Protein AF-A0A1G0YIN0-F1 (afdb_monomer_lite)

Foldseek 3Di:
DDDPDDDDDDPPDDDFDDPDPPDDDDPCPALDDDPLLPAFFKKKKKFFDDPDPCRVVLVVLLVVAPDWDWDADPNTIIIMGMHTLVCVLSCLVNLVSCVPDDGMWMDTNNHTDDSCQQCVCSVLSVVLVVDPHSQCSQQCVVVVWGDLLSGCQLVQTQDLQGPQQLQFAAPTPFKTFHPLVVVSVSSCVRCSSVSSPPRRDVLLNSLLSVLQDRMDGDPVQFKHFRFDADDDPRWDWDWDQDPVGIDITIGSGMHTPDPVNSVVSSVRSCVVSPDPVCVVVQQDPPRDRDDD

Structure (mmCIF, N/CA/C/O backbone):
data_AF-A0A1G0YIN0-F1
#
_entry.id   AF-A0A1G0YIN0-F1
#
loop_
_atom_site.group_PDB
_atom_site.id
_atom_site.type_symbol
_atom_site.label_atom_id
_atom_site.label_alt_id
_atom_site.label_comp_id
_atom_site.label_asym_id
_atom_site.label_entity_id
_atom_site.label_seq_id
_atom_site.pdbx_PDB_ins_code
_atom_site.Cartn_x
_atom_site.Cartn_y
_atom_site.Cartn_z
_atom_site.occupancy
_atom_site.B_iso_or_equiv
_atom_site.auth_seq_id
_atom_site.auth_comp_id
_atom_site.auth_asym_id
_atom_site.auth_atom_id
_atom_site.pdbx_PDB_model_num
ATOM 1 N N . MET A 1 1 ? 43.082 8.638 -9.331 1.00 35.38 1 MET A N 1
ATOM 2 C CA . MET A 1 1 ? 41.861 9.328 -9.798 1.00 35.38 1 MET A CA 1
ATOM 3 C C . MET A 1 1 ? 41.777 9.042 -11.278 1.00 35.38 1 MET A C 1
ATOM 5 O O . MET A 1 1 ? 42.484 9.684 -12.042 1.00 35.38 1 MET A O 1
ATOM 9 N N . ASP A 1 2 ? 41.030 8.010 -11.653 1.00 29.61 2 ASP A N 1
ATOM 10 C CA . ASP A 1 2 ? 40.922 7.611 -13.054 1.00 29.61 2 ASP A CA 1
ATOM 11 C C . ASP A 1 2 ? 40.044 8.609 -13.809 1.00 29.61 2 ASP A C 1
ATOM 13 O O . ASP A 1 2 ? 38.995 9.035 -13.319 1.00 29.61 2 ASP A O 1
ATOM 17 N N . ALA A 1 3 ? 40.524 9.041 -14.974 1.00 28.42 3 ALA A N 1
ATOM 18 C CA . ALA A 1 3 ? 39.838 10.008 -15.815 1.00 28.42 3 ALA A CA 1
ATOM 19 C C . ALA A 1 3 ? 38.485 9.444 -16.296 1.00 28.42 3 ALA A C 1
ATOM 21 O O . ALA A 1 3 ? 38.411 8.265 -16.650 1.00 28.42 3 ALA A O 1
ATOM 22 N N . PRO A 1 4 ? 37.415 10.259 -16.363 1.00 30.97 4 PRO A N 1
ATOM 23 C CA . PRO A 1 4 ? 36.156 9.822 -16.949 1.00 30.97 4 PRO A CA 1
ATOM 24 C C . PRO A 1 4 ? 36.368 9.517 -18.437 1.00 30.97 4 PRO A C 1
ATOM 26 O O . PRO A 1 4 ? 36.738 10.392 -19.225 1.00 30.97 4 PRO A O 1
ATOM 29 N N . VAL A 1 5 ? 36.157 8.254 -18.806 1.00 33.16 5 VAL A N 1
ATOM 30 C CA . VAL A 1 5 ? 36.253 7.756 -20.181 1.00 33.16 5 VAL A CA 1
ATOM 31 C C . VAL A 1 5 ? 35.241 8.504 -21.055 1.00 33.16 5 VAL A C 1
ATOM 33 O O . VAL A 1 5 ? 34.044 8.523 -20.771 1.00 33.16 5 VAL A O 1
ATOM 36 N N . ARG A 1 6 ? 35.732 9.149 -22.118 1.00 30.92 6 ARG A N 1
ATOM 37 C CA . ARG A 1 6 ? 34.920 9.847 -23.124 1.00 30.92 6 ARG A CA 1
ATOM 38 C C . ARG A 1 6 ? 34.465 8.854 -24.189 1.00 30.92 6 ARG A C 1
ATOM 40 O O . ARG A 1 6 ? 35.305 8.217 -24.814 1.00 30.92 6 ARG A O 1
ATOM 47 N N . ILE A 1 7 ? 33.160 8.783 -24.439 1.00 39.72 7 ILE A N 1
ATOM 48 C CA . ILE A 1 7 ? 32.586 8.018 -25.553 1.00 39.72 7 ILE A CA 1
ATOM 49 C C . ILE A 1 7 ? 31.906 9.009 -26.504 1.00 39.72 7 ILE A C 1
ATOM 51 O O . ILE A 1 7 ? 31.048 9.793 -26.096 1.00 39.72 7 ILE A O 1
ATOM 55 N N . LEU A 1 8 ? 32.345 9.011 -27.763 1.00 32.12 8 LEU A N 1
ATOM 56 C CA . LEU A 1 8 ? 31.833 9.850 -28.847 1.00 32.12 8 LEU A CA 1
ATOM 57 C C . LEU A 1 8 ? 30.803 9.056 -29.655 1.00 32.12 8 LEU A C 1
ATOM 59 O O . LEU A 1 8 ? 31.087 7.937 -30.066 1.00 32.12 8 LEU A O 1
ATOM 63 N N . LEU A 1 9 ? 29.634 9.646 -29.915 1.00 44.56 9 LEU A N 1
ATOM 64 C CA . LEU A 1 9 ? 28.594 9.053 -30.761 1.00 44.56 9 LEU A CA 1
ATOM 65 C C . LEU A 1 9 ? 28.449 9.869 -32.059 1.00 44.56 9 LEU A C 1
ATOM 67 O O . LEU A 1 9 ? 28.257 11.093 -32.024 1.00 44.56 9 LEU A O 1
ATOM 71 N N . HIS A 1 10 ? 28.582 9.202 -33.209 1.00 32.06 10 HIS A N 1
ATOM 72 C CA . HIS A 1 10 ? 28.316 9.743 -34.548 1.00 32.06 10 HIS A CA 1
ATOM 73 C C . HIS A 1 10 ? 26.969 9.196 -35.062 1.00 32.06 10 HIS A C 1
ATOM 75 O O . HIS A 1 10 ? 26.632 8.066 -34.720 1.00 32.06 10 HIS A O 1
ATOM 81 N N . PRO A 1 11 ? 26.175 9.949 -35.850 1.00 36.91 11 PRO A N 1
ATOM 82 C CA . PRO A 1 11 ? 24.796 9.563 -36.171 1.00 36.91 11 PRO A CA 1
ATOM 83 C C . PRO A 1 11 ? 24.650 8.499 -37.272 1.00 36.91 11 PRO A C 1
ATOM 85 O O . PRO A 1 11 ? 23.525 8.240 -37.682 1.00 36.91 11 PRO A O 1
ATOM 88 N N . SER A 1 12 ? 25.741 7.928 -37.790 1.00 40.38 12 SER A N 1
ATOM 89 C CA . SER A 1 12 ? 25.703 7.120 -39.019 1.00 40.38 12 SER A CA 1
ATOM 90 C C . SER A 1 12 ? 26.286 5.716 -38.920 1.00 40.38 12 SER A C 1
ATOM 92 O O . SER A 1 12 ? 26.041 4.941 -39.832 1.00 40.38 12 SER A O 1
ATOM 94 N N . ASP A 1 13 ? 26.994 5.359 -37.846 1.00 34.00 13 ASP A N 1
ATOM 95 C CA . ASP A 1 13 ? 27.621 4.041 -37.733 1.00 34.00 13 ASP A CA 1
ATOM 96 C C . ASP A 1 13 ? 27.360 3.440 -36.351 1.00 34.00 13 ASP A C 1
ATOM 98 O O . ASP A 1 13 ? 27.752 3.982 -35.314 1.00 34.00 13 ASP A O 1
ATOM 102 N N . GLU A 1 14 ? 26.650 2.314 -36.349 1.00 43.66 14 GLU A N 1
ATOM 103 C CA . GLU A 1 14 ? 26.415 1.473 -35.183 1.00 43.66 14 GLU A CA 1
ATOM 104 C C . GLU A 1 14 ? 27.749 0.919 -34.669 1.00 43.66 14 GLU A C 1
ATOM 106 O O . GLU A 1 14 ? 28.276 -0.067 -35.173 1.00 43.66 14 GLU A O 1
ATOM 111 N N . THR A 1 15 ? 28.319 1.535 -33.638 1.00 31.06 15 THR A N 1
ATOM 112 C CA . THR A 1 15 ? 29.286 0.858 -32.763 1.00 31.06 15 THR A CA 1
ATOM 113 C C . THR A 1 15 ? 29.186 1.421 -31.349 1.00 31.06 15 THR A C 1
ATOM 115 O O . THR A 1 15 ? 29.502 2.580 -31.085 1.00 31.06 15 THR A O 1
ATOM 118 N N . TYR A 1 16 ? 28.711 0.584 -30.423 1.00 40.56 16 TYR A N 1
ATOM 119 C CA . TYR A 1 16 ? 28.508 0.920 -29.014 1.00 40.56 16 TYR A CA 1
ATOM 120 C C . TYR A 1 16 ? 29.550 0.194 -28.162 1.00 40.56 16 TYR A C 1
ATOM 122 O O . TYR A 1 16 ? 29.615 -1.032 -28.187 1.00 40.56 16 TYR A O 1
ATOM 130 N N . PHE A 1 17 ? 30.322 0.929 -27.359 1.00 33.91 17 PHE A N 1
ATOM 131 C CA . PHE A 1 17 ? 31.174 0.343 -26.323 1.00 33.91 17 PHE A CA 1
ATOM 132 C C . PHE A 1 17 ? 30.697 0.810 -24.950 1.00 33.91 17 PHE A C 1
ATOM 134 O O . PHE A 1 17 ? 30.852 1.974 -24.592 1.00 33.91 17 PHE A O 1
ATOM 141 N N . ALA A 1 18 ? 30.113 -0.110 -24.185 1.00 37.94 18 ALA A N 1
ATOM 142 C CA . ALA A 1 18 ? 29.851 0.052 -22.763 1.00 37.94 18 ALA A CA 1
ATOM 143 C C . ALA A 1 18 ? 30.829 -0.841 -21.992 1.00 37.94 18 ALA A C 1
ATOM 145 O O . ALA A 1 18 ? 30.801 -2.059 -22.139 1.00 37.94 18 ALA A O 1
ATOM 146 N N . MET A 1 19 ? 31.690 -0.249 -21.162 1.00 34.12 19 MET A N 1
ATOM 147 C CA . MET A 1 19 ? 32.379 -0.995 -20.106 1.00 34.12 19 MET A CA 1
ATOM 148 C C . MET A 1 19 ? 31.536 -0.916 -18.834 1.00 34.12 19 MET A C 1
ATOM 150 O O . MET A 1 19 ? 31.811 -0.132 -17.931 1.00 34.12 19 MET A O 1
ATOM 154 N N . GLY A 1 20 ? 30.474 -1.717 -18.796 1.00 35.84 20 GLY A N 1
ATOM 155 C CA . GLY A 1 20 ? 29.794 -2.098 -17.563 1.00 35.84 20 GLY A CA 1
ATOM 156 C C . GLY A 1 20 ? 30.176 -3.537 -17.243 1.00 35.84 20 GLY A C 1
ATOM 157 O O . GLY A 1 20 ? 30.207 -4.376 -18.140 1.00 35.84 20 GLY A O 1
ATOM 158 N N . LYS A 1 21 ? 30.503 -3.842 -15.984 1.00 35.28 21 LYS A N 1
ATOM 159 C CA . LYS A 1 21 ? 30.642 -5.238 -15.555 1.00 35.28 21 LYS A CA 1
ATOM 160 C C . LYS A 1 21 ? 29.308 -5.943 -15.814 1.00 35.28 21 LYS A C 1
ATOM 162 O O . LYS A 1 21 ? 28.306 -5.560 -15.218 1.00 35.28 21 LYS A O 1
ATOM 167 N N . THR A 1 22 ? 29.298 -6.968 -16.662 1.00 35.12 22 THR A N 1
ATOM 168 C CA . THR A 1 22 ? 28.234 -7.978 -16.677 1.00 35.12 22 THR A CA 1
ATOM 169 C C . THR A 1 22 ? 28.176 -8.594 -15.285 1.00 35.12 22 THR A C 1
ATOM 171 O O . THR A 1 22 ? 29.087 -9.322 -14.894 1.00 35.12 22 THR A O 1
ATOM 174 N N . LEU A 1 23 ? 27.157 -8.231 -14.508 1.00 40.28 23 LEU A N 1
ATOM 175 C CA . LEU A 1 23 ? 26.884 -8.857 -13.222 1.00 40.28 23 LEU A CA 1
ATOM 176 C C . LEU A 1 23 ? 26.034 -10.106 -13.449 1.00 40.28 23 LEU A C 1
ATOM 178 O O . LEU A 1 23 ? 25.096 -10.113 -14.245 1.00 40.28 23 LEU A O 1
ATOM 182 N N . GLU A 1 24 ? 26.441 -11.168 -12.765 1.00 38.06 24 GLU A N 1
ATOM 183 C CA . GLU A 1 24 ? 25.843 -12.494 -12.787 1.00 38.06 24 GLU A CA 1
ATOM 184 C C . GLU A 1 24 ? 24.357 -12.462 -12.403 1.00 38.06 24 GLU A C 1
ATOM 186 O O . GLU A 1 24 ? 23.911 -11.614 -11.631 1.00 38.06 24 GLU A O 1
ATOM 191 N N . ASN A 1 25 ? 23.614 -13.418 -12.968 1.00 41.78 25 ASN A N 1
ATOM 192 C CA . ASN A 1 25 ? 22.184 -13.669 -12.796 1.00 41.78 25 ASN A CA 1
ATOM 193 C C . ASN A 1 25 ? 21.616 -13.197 -11.446 1.00 41.78 25 ASN A C 1
ATOM 195 O O . ASN A 1 25 ? 21.888 -13.789 -10.399 1.00 41.78 25 ASN A O 1
ATOM 199 N N . PHE A 1 26 ? 20.750 -12.181 -11.483 1.00 41.53 26 PHE A N 1
ATOM 200 C CA . PHE A 1 26 ? 19.939 -11.820 -10.325 1.00 41.53 26 PHE A CA 1
ATOM 201 C C . PHE A 1 26 ? 19.061 -13.018 -9.935 1.00 41.53 26 PHE A C 1
ATOM 203 O O . PHE A 1 26 ? 18.383 -13.584 -10.797 1.00 41.53 26 PHE A O 1
ATOM 210 N N . PRO A 1 27 ? 19.038 -13.428 -8.655 1.00 42.69 27 PRO A N 1
ATOM 211 C CA . PRO A 1 27 ? 18.170 -14.507 -8.224 1.00 42.69 27 PRO A CA 1
ATOM 212 C C . PRO A 1 27 ? 16.711 -14.082 -8.407 1.00 42.69 27 PRO A C 1
ATOM 214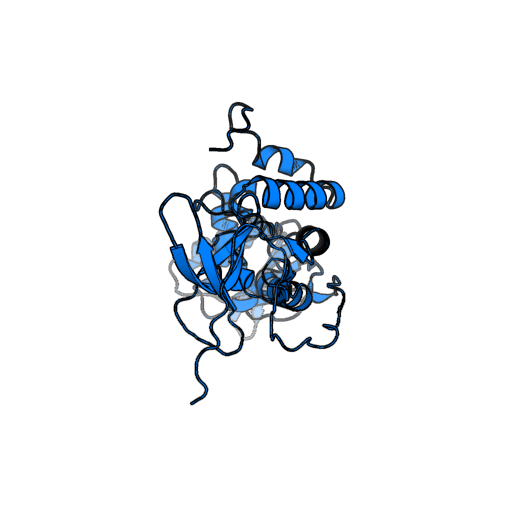 O O . PRO A 1 27 ? 16.198 -13.220 -7.691 1.00 42.69 27 PRO A O 1
ATOM 217 N N . THR A 1 28 ? 16.018 -14.731 -9.339 1.00 43.78 28 THR A N 1
ATOM 218 C CA . THR A 1 28 ? 14.566 -14.648 -9.502 1.00 43.78 28 THR A CA 1
ATOM 219 C C . THR A 1 28 ? 13.896 -15.406 -8.360 1.00 43.78 28 THR A C 1
ATOM 221 O O . THR A 1 28 ? 13.367 -16.501 -8.542 1.00 43.78 28 THR A O 1
ATOM 224 N N . LYS A 1 29 ? 13.941 -14.864 -7.137 1.00 51.84 29 LYS A N 1
ATOM 225 C CA . LYS A 1 29 ? 13.015 -15.326 -6.101 1.00 51.84 29 LYS A CA 1
ATOM 226 C C . LYS A 1 29 ? 11.625 -14.859 -6.499 1.00 51.84 29 LYS A C 1
ATOM 228 O O . LYS A 1 29 ? 11.345 -13.663 -6.538 1.00 51.84 29 LYS A O 1
ATOM 233 N N . GLU A 1 30 ? 10.793 -15.831 -6.835 1.00 56.44 30 GLU A N 1
ATOM 234 C CA . GLU A 1 30 ? 9.412 -15.632 -7.233 1.00 56.44 30 GLU A CA 1
ATOM 235 C C . GLU A 1 30 ? 8.666 -14.839 -6.148 1.00 56.44 30 GLU A C 1
ATOM 237 O O . GLU A 1 30 ? 8.752 -15.130 -4.951 1.00 56.44 30 GLU A O 1
ATOM 242 N N . PHE A 1 31 ? 7.972 -13.781 -6.561 1.00 60.59 31 PHE A N 1
ATOM 243 C CA . PHE A 1 31 ? 7.170 -12.938 -5.680 1.00 60.59 31 PHE A CA 1
ATOM 244 C C . PHE A 1 31 ? 5.885 -13.694 -5.319 1.00 60.59 31 PHE A C 1
ATOM 246 O O . PHE A 1 31 ? 4.837 -13.469 -5.916 1.00 60.59 31 PHE A O 1
ATOM 253 N N . ALA A 1 32 ? 5.978 -14.641 -4.385 1.00 61.16 32 ALA A N 1
ATOM 254 C CA . ALA A 1 32 ? 4.861 -15.483 -3.964 1.00 61.16 32 ALA A CA 1
ATOM 255 C C . ALA A 1 32 ? 4.000 -14.815 -2.875 1.00 61.16 32 ALA A C 1
ATOM 257 O O . ALA A 1 32 ? 4.516 -14.113 -1.996 1.00 61.16 32 ALA A O 1
ATOM 258 N N . ILE A 1 33 ? 2.686 -15.079 -2.912 1.00 60.31 33 ILE A N 1
ATOM 259 C CA . ILE A 1 33 ? 1.806 -14.830 -1.764 1.00 60.31 33 ILE A CA 1
ATOM 260 C C . ILE A 1 33 ? 2.189 -15.860 -0.717 1.00 60.31 33 ILE A C 1
ATOM 262 O O . ILE A 1 33 ? 2.046 -17.058 -0.942 1.00 60.31 33 ILE A O 1
ATOM 266 N N . ASP A 1 34 ? 2.674 -15.405 0.422 1.00 68.38 34 ASP A N 1
ATOM 267 C CA . ASP A 1 34 ? 2.804 -16.255 1.592 1.00 68.38 34 ASP A CA 1
ATOM 268 C C . ASP A 1 34 ? 1.698 -15.919 2.597 1.00 68.38 34 ASP A C 1
ATOM 270 O O . ASP A 1 34 ? 0.891 -14.999 2.423 1.00 68.38 34 ASP A O 1
ATOM 274 N N . ASN A 1 35 ? 1.670 -16.677 3.688 1.00 62.50 35 ASN A N 1
ATOM 275 C CA . ASN A 1 35 ? 0.642 -16.549 4.715 1.00 62.50 35 ASN A CA 1
ATOM 276 C C . ASN A 1 35 ? 0.594 -15.157 5.372 1.00 62.50 35 ASN A C 1
ATOM 278 O O . ASN A 1 35 ? -0.403 -14.842 6.016 1.00 62.50 35 ASN A O 1
ATOM 282 N N . SER A 1 36 ? 1.609 -14.301 5.193 1.00 67.25 36 SER A N 1
ATOM 283 C CA . SER A 1 36 ? 1.634 -12.955 5.776 1.00 67.25 36 SER A CA 1
ATOM 284 C C . SER A 1 36 ? 0.622 -11.991 5.144 1.00 67.25 36 SER A C 1
ATOM 286 O O . SER A 1 36 ? 0.337 -10.944 5.724 1.00 67.25 36 SER A O 1
ATOM 288 N N . PHE A 1 37 ? 0.078 -12.330 3.971 1.00 76.75 37 PHE A N 1
ATOM 289 C CA . PHE A 1 37 ? -0.988 -11.577 3.297 1.00 76.75 37 PHE A CA 1
ATOM 290 C C . PHE A 1 37 ? -2.371 -12.218 3.443 1.00 76.75 37 PHE A C 1
ATOM 292 O O . PHE A 1 37 ? -3.342 -11.729 2.858 1.00 76.75 37 PHE A O 1
ATOM 299 N N . LYS A 1 38 ? -2.488 -13.296 4.229 1.00 85.25 38 LYS A N 1
ATOM 300 C CA . LYS A 1 38 ? -3.787 -13.885 4.542 1.00 85.25 38 LYS A CA 1
ATOM 301 C C . LYS A 1 38 ? -4.626 -12.859 5.305 1.00 85.25 38 LYS A C 1
ATOM 303 O O . LYS A 1 38 ? -4.160 -12.269 6.279 1.00 85.25 38 LYS A O 1
ATOM 308 N N . ARG A 1 39 ? -5.861 -12.641 4.849 1.00 89.81 39 ARG A N 1
ATOM 309 C CA . ARG A 1 39 ? -6.818 -11.804 5.577 1.00 89.81 39 ARG A CA 1
ATOM 310 C C . ARG A 1 39 ? -7.103 -12.449 6.938 1.00 89.81 39 ARG A C 1
ATOM 312 O O . ARG A 1 39 ? -7.329 -13.664 6.962 1.00 89.81 39 ARG A O 1
ATOM 319 N N . PRO A 1 40 ? -7.067 -11.686 8.042 1.00 93.62 40 PRO A N 1
ATOM 320 C CA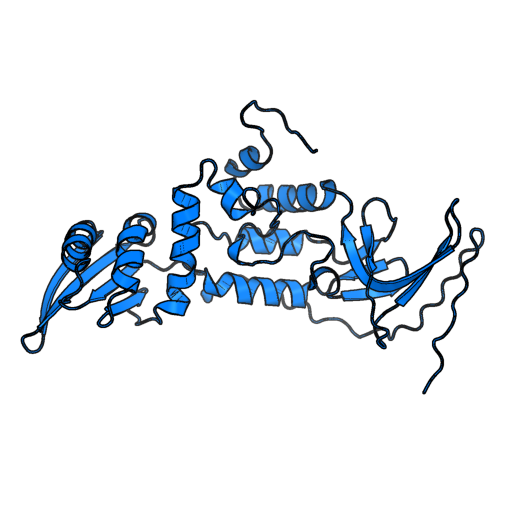 . PRO A 1 40 ? -7.502 -12.219 9.322 1.00 93.62 40 PRO A CA 1
ATOM 321 C C . PRO A 1 40 ? -9.007 -12.477 9.285 1.00 93.62 40 PRO A C 1
ATOM 323 O O . PRO A 1 40 ? -9.704 -11.996 8.391 1.00 93.62 40 PRO A O 1
ATOM 326 N N . LYS A 1 41 ? -9.506 -13.228 10.259 1.00 96.25 41 LYS A N 1
ATOM 327 C CA . LYS A 1 41 ? -10.944 -13.442 10.441 1.00 96.25 41 LYS A CA 1
ATOM 328 C C . LYS A 1 41 ? -11.559 -12.317 11.258 1.00 96.25 41 LYS A C 1
ATOM 330 O O . LYS A 1 41 ? -12.640 -11.840 10.933 1.00 96.25 41 LYS A O 1
ATOM 335 N N . GLU A 1 42 ? -10.868 -11.881 12.307 1.00 96.81 42 GLU A N 1
ATOM 336 C CA . GLU A 1 42 ? -11.399 -10.897 13.246 1.00 96.81 42 GLU A CA 1
ATOM 337 C C . GLU A 1 42 ? -10.327 -9.975 13.832 1.00 96.81 42 GLU A C 1
ATOM 339 O O . GLU A 1 42 ? -9.151 -10.322 13.982 1.00 96.81 42 GLU A O 1
ATOM 344 N N . LEU A 1 43 ? -10.770 -8.773 14.196 1.00 98.12 43 LEU A N 1
ATOM 345 C CA . LEU A 1 43 ? -10.019 -7.790 14.961 1.00 98.12 43 LEU A CA 1
ATOM 346 C C . LEU A 1 43 ? -10.757 -7.542 16.275 1.00 98.12 43 LEU A C 1
ATOM 348 O O . LEU A 1 43 ? -11.913 -7.124 16.270 1.00 98.12 43 LEU A O 1
ATOM 352 N N . THR A 1 44 ? -10.077 -7.742 17.401 1.00 98.44 44 THR A N 1
ATOM 353 C CA . THR A 1 44 ? -10.613 -7.435 18.733 1.00 98.44 44 THR A CA 1
ATOM 354 C C . THR A 1 44 ? -9.841 -6.282 19.359 1.00 98.44 44 THR A C 1
ATOM 356 O O . THR A 1 44 ? -8.621 -6.322 19.506 1.00 98.44 44 THR A O 1
ATOM 359 N N . PHE A 1 45 ? -10.563 -5.256 19.786 1.00 98.31 45 PHE A N 1
ATOM 360 C CA . PHE A 1 45 ? -10.037 -4.075 20.451 1.00 98.31 45 PHE A CA 1
ATOM 361 C C . PHE A 1 45 ? -10.405 -4.134 21.927 1.00 98.31 45 PHE A C 1
ATOM 363 O O . PHE A 1 45 ? -11.583 -4.068 22.277 1.00 98.31 45 PHE A O 1
ATOM 370 N N . LYS A 1 46 ? -9.402 -4.222 22.803 1.00 98.06 46 LYS A N 1
ATOM 371 C CA . LYS A 1 46 ? -9.595 -4.098 24.250 1.00 98.06 46 LYS A CA 1
ATOM 372 C C . LYS A 1 46 ? -9.135 -2.736 24.722 1.00 98.06 46 LYS A C 1
ATOM 374 O O . LYS A 1 46 ? -8.060 -2.280 24.335 1.00 98.06 46 LYS A O 1
ATOM 379 N N . PHE A 1 47 ? -9.923 -2.084 25.562 1.00 97.56 47 PHE A N 1
ATOM 380 C CA . PHE A 1 47 ? -9.576 -0.779 26.107 1.00 97.56 47 PHE A CA 1
ATOM 381 C C . PHE A 1 47 ? -10.218 -0.551 27.472 1.00 97.56 47 PHE A C 1
ATOM 383 O O . PHE A 1 47 ? -11.163 -1.231 27.861 1.00 97.56 47 PHE A O 1
ATOM 390 N N . GLN A 1 48 ? -9.659 0.389 28.225 1.00 96.44 48 GLN A N 1
ATOM 391 C CA . GLN A 1 48 ? -10.129 0.738 29.565 1.00 96.44 48 GLN A CA 1
ATOM 392 C C . GLN A 1 48 ? -10.803 2.102 29.571 1.00 96.44 48 GLN A C 1
ATOM 394 O O . GLN A 1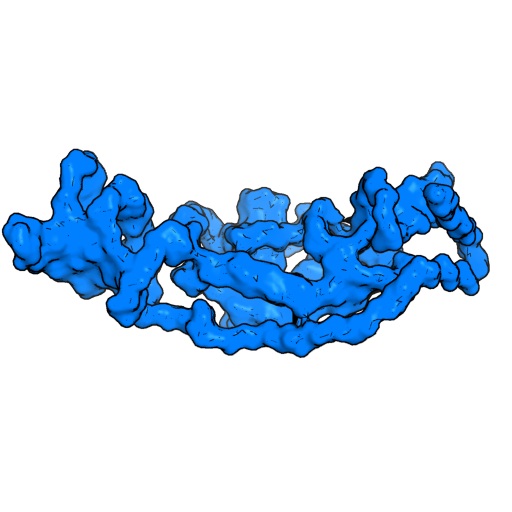 48 ? -10.616 2.912 28.656 1.00 96.44 48 GLN A O 1
ATOM 399 N N . ARG A 1 49 ? -11.533 2.373 30.655 1.00 94.31 49 ARG A N 1
ATOM 400 C CA . ARG A 1 49 ? -12.082 3.700 30.930 1.00 94.31 49 ARG A CA 1
ATOM 401 C C . ARG A 1 49 ? -11.003 4.780 30.819 1.00 94.31 49 ARG A C 1
ATOM 403 O O . ARG A 1 49 ? -9.870 4.602 31.268 1.00 94.31 49 ARG A O 1
ATOM 410 N N . SER A 1 50 ? -11.355 5.904 30.200 1.00 92.88 50 SER A N 1
ATOM 411 C CA . SER A 1 50 ? -10.450 7.029 29.959 1.00 92.88 50 SER A CA 1
ATOM 412 C C . SER A 1 50 ? -11.121 8.354 30.308 1.00 92.88 50 SER A C 1
ATOM 414 O O . SER A 1 50 ? -12.311 8.523 30.069 1.00 92.88 50 SER A O 1
ATOM 416 N N . ASN A 1 51 ? -10.334 9.316 30.796 1.00 91.69 51 ASN A N 1
ATOM 417 C CA . ASN A 1 51 ? -10.781 10.696 31.032 1.00 91.69 51 ASN A CA 1
ATOM 418 C C . ASN A 1 51 ? -10.785 11.550 29.749 1.00 91.69 51 ASN A C 1
ATOM 420 O O . ASN A 1 51 ? -11.025 12.753 29.803 1.00 91.69 51 ASN A O 1
ATOM 424 N N . SER A 1 52 ? -10.468 10.961 28.591 1.00 91.81 52 SER A N 1
ATOM 425 C CA . SER A 1 52 ? -10.550 11.656 27.307 1.00 91.81 52 SER A CA 1
ATOM 426 C C . SER A 1 52 ? -11.990 12.081 27.016 1.00 91.81 52 SER A C 1
ATOM 428 O O . SER A 1 52 ? -12.910 11.272 27.125 1.00 91.81 52 SER A O 1
ATOM 430 N N . SER A 1 53 ? -12.180 13.310 26.534 1.00 91.69 53 SER A N 1
ATOM 431 C CA . SER A 1 53 ? -13.486 13.791 26.060 1.00 91.69 53 SER A CA 1
ATOM 432 C C . SER A 1 53 ? -14.063 12.945 24.917 1.00 91.69 53 SER A C 1
ATOM 434 O O . SER A 1 53 ? -15.274 12.908 24.723 1.00 91.69 53 SER A O 1
ATOM 436 N N . ALA A 1 54 ? -13.217 12.213 24.184 1.00 93.94 54 ALA A N 1
ATOM 437 C CA . ALA A 1 54 ? -13.646 11.309 23.122 1.00 93.94 54 ALA A CA 1
ATOM 438 C C . ALA A 1 54 ? -14.214 9.973 23.639 1.00 93.94 54 ALA A C 1
ATOM 440 O O . ALA A 1 54 ? -14.799 9.231 22.851 1.00 93.94 54 ALA A O 1
ATOM 441 N N . PHE A 1 55 ? -14.054 9.642 24.927 1.00 96.06 55 PHE A N 1
ATOM 442 C CA . PHE A 1 55 ? -14.367 8.309 25.451 1.00 96.06 55 PHE A CA 1
ATOM 443 C C . PHE A 1 55 ? -15.849 7.937 25.314 1.00 96.06 55 PHE A C 1
ATOM 445 O O . PHE A 1 55 ? -16.159 6.839 24.864 1.00 96.06 55 PHE A O 1
ATOM 452 N N . ALA A 1 56 ? -16.765 8.868 25.598 1.00 96.38 56 ALA A N 1
ATOM 453 C CA . ALA A 1 56 ? -18.200 8.631 25.420 1.00 96.38 56 ALA A CA 1
ATOM 454 C C . ALA A 1 56 ? -18.549 8.284 23.961 1.00 96.38 56 ALA A C 1
ATOM 456 O O . ALA A 1 56 ? -19.282 7.335 23.698 1.00 96.38 56 ALA A O 1
ATOM 457 N N . LYS A 1 57 ? -17.953 8.998 22.995 1.00 97.50 57 LYS A N 1
ATOM 458 C CA . LYS A 1 57 ? -18.131 8.706 21.565 1.00 97.50 57 LYS A CA 1
ATOM 459 C C . LYS A 1 57 ? -17.523 7.356 21.175 1.00 97.50 57 LYS A C 1
ATOM 461 O O . LYS A 1 57 ? -18.082 6.663 20.333 1.00 97.50 57 LYS A O 1
ATOM 466 N N . ILE A 1 58 ? -16.395 6.984 21.778 1.00 97.94 58 ILE A N 1
ATOM 467 C CA . ILE A 1 58 ? -15.755 5.682 21.554 1.00 97.94 58 ILE A CA 1
ATOM 468 C C . ILE A 1 58 ? -16.666 4.547 22.018 1.00 97.94 58 ILE A C 1
ATOM 470 O O . ILE A 1 58 ? -16.800 3.586 21.273 1.00 97.94 58 ILE A O 1
ATOM 474 N N . LEU A 1 59 ? -17.334 4.668 23.171 1.00 97.69 59 LEU A N 1
ATOM 475 C CA . LEU A 1 59 ? -18.295 3.661 23.640 1.00 97.69 59 LEU A CA 1
ATOM 476 C C . LEU A 1 59 ? -19.479 3.501 22.681 1.00 97.69 59 LEU A C 1
ATOM 478 O O . LEU A 1 59 ? -19.755 2.390 22.247 1.00 97.69 59 LEU A O 1
ATOM 482 N N . VAL A 1 60 ? -20.092 4.610 22.255 1.00 98.06 60 VAL A N 1
ATOM 483 C CA . VAL A 1 60 ? -21.201 4.585 21.280 1.00 98.06 60 VAL A CA 1
ATOM 484 C C . VAL A 1 60 ? -20.797 3.911 19.965 1.00 98.06 60 VAL A C 1
ATOM 486 O O . VAL A 1 60 ? -21.611 3.262 19.316 1.00 98.06 60 VAL A O 1
ATOM 489 N N . LEU A 1 61 ? -19.548 4.085 19.525 1.00 98.19 61 LEU A N 1
ATOM 490 C CA . LEU A 1 61 ? -19.045 3.410 18.327 1.00 98.19 61 LEU A CA 1
ATOM 491 C C . LEU A 1 61 ? -18.661 1.948 18.591 1.00 98.19 61 LEU A C 1
ATOM 493 O O . LEU A 1 61 ? -18.814 1.124 17.697 1.00 98.19 61 LEU A O 1
ATOM 497 N N . ALA A 1 62 ? -18.183 1.625 19.793 1.00 97.94 62 ALA A N 1
ATOM 498 C CA . ALA A 1 62 ? -17.842 0.266 20.201 1.00 97.94 62 ALA A CA 1
ATOM 499 C C . ALA A 1 62 ? -19.075 -0.641 20.281 1.00 97.94 62 ALA A C 1
ATOM 501 O O . ALA A 1 62 ? -18.998 -1.800 19.901 1.00 97.94 62 ALA A O 1
ATOM 502 N N . GLU A 1 63 ? -20.220 -0.108 20.704 1.00 97.88 63 GLU A N 1
ATOM 503 C CA . GLU A 1 63 ? -21.501 -0.830 20.740 1.00 97.88 63 GLU A CA 1
ATOM 504 C C . GLU A 1 63 ? -22.031 -1.205 19.346 1.00 97.88 63 GLU A C 1
ATOM 506 O O . GLU A 1 63 ? -22.925 -2.036 19.231 1.00 97.88 63 GLU A O 1
ATOM 511 N N . LYS A 1 64 ? -21.468 -0.623 18.277 1.00 97.88 64 LYS A N 1
ATOM 512 C CA . LYS A 1 64 ? -21.769 -0.982 16.880 1.00 97.88 64 LYS A CA 1
ATOM 513 C C . LYS A 1 64 ? -20.873 -2.099 16.336 1.00 97.88 64 LYS A C 1
ATOM 515 O O . LYS A 1 64 ? -20.919 -2.377 15.140 1.00 97.88 64 LYS A O 1
ATOM 520 N N . ALA A 1 65 ? -19.996 -2.653 17.167 1.00 98.25 65 ALA A N 1
ATOM 521 C CA . ALA A 1 65 ? -19.159 -3.786 16.806 1.00 98.25 65 ALA A CA 1
ATOM 522 C C . ALA A 1 65 ? -20.005 -5.044 16.558 1.00 98.25 65 ALA A C 1
ATOM 524 O O . ALA A 1 65 ? -21.130 -5.138 17.046 1.00 98.25 65 ALA A O 1
ATOM 525 N N . ASP A 1 66 ? -19.448 -6.020 15.837 1.00 98.25 66 ASP A N 1
ATOM 526 C CA . ASP A 1 66 ? -20.110 -7.316 15.633 1.00 98.25 66 ASP A CA 1
ATOM 527 C C . ASP A 1 66 ? -20.317 -8.036 16.979 1.00 98.25 66 ASP A C 1
ATOM 529 O O . ASP A 1 66 ? -21.351 -8.657 17.213 1.00 98.25 66 ASP A O 1
ATOM 533 N N . GLU A 1 67 ? -19.359 -7.890 17.901 1.00 98.25 67 GLU A N 1
ATOM 534 C CA . GLU A 1 67 ? -19.519 -8.281 19.302 1.00 98.25 67 GLU A CA 1
ATOM 535 C C . GLU A 1 67 ? -18.967 -7.185 20.225 1.00 98.25 67 GLU A C 1
ATOM 537 O O . GLU A 1 67 ? -17.830 -6.728 20.064 1.00 98.25 67 GLU A O 1
ATOM 542 N N . PHE A 1 68 ? -19.738 -6.803 21.244 1.00 98.38 68 PHE A N 1
ATOM 543 C CA . PHE A 1 68 ? -19.309 -5.873 22.287 1.00 98.38 68 PHE A CA 1
ATOM 544 C C . PHE A 1 68 ? -19.549 -6.475 23.669 1.00 98.38 68 PHE A C 1
ATOM 546 O O . PHE A 1 68 ? -20.643 -6.940 23.977 1.00 98.38 68 PHE A O 1
ATOM 553 N N . ASN A 1 69 ? -18.515 -6.468 24.507 1.00 97.81 69 ASN A N 1
ATOM 554 C CA . ASN A 1 69 ? -18.557 -7.028 25.850 1.00 97.81 69 ASN A CA 1
ATOM 555 C C . ASN A 1 69 ? -17.876 -6.090 26.847 1.00 97.81 69 ASN A C 1
ATOM 557 O O . ASN A 1 69 ? -16.852 -5.468 26.545 1.00 97.81 69 ASN A O 1
ATOM 561 N N . VAL A 1 70 ? -18.405 -6.058 28.066 1.00 97.69 70 VAL A N 1
ATOM 562 C CA . VAL A 1 70 ? -17.802 -5.363 29.206 1.00 97.69 70 VAL A CA 1
ATOM 563 C C . VAL A 1 70 ? -17.497 -6.396 30.278 1.00 97.69 70 VAL A C 1
ATOM 565 O O . VAL A 1 70 ? -18.328 -7.241 30.599 1.00 97.69 70 VAL A O 1
ATOM 568 N N . SER A 1 71 ? -16.286 -6.347 30.816 1.00 96.38 71 SER A N 1
ATOM 569 C CA . SER A 1 71 ? -15.842 -7.244 31.882 1.00 96.38 71 SER A CA 1
ATOM 570 C C . SER A 1 71 ? -15.105 -6.461 32.955 1.00 96.38 71 SER A C 1
ATOM 572 O O . SER A 1 71 ? -14.540 -5.404 32.678 1.00 96.38 71 SER A O 1
ATOM 574 N N . THR A 1 72 ? -15.091 -6.986 34.176 1.00 95.56 72 THR A N 1
ATOM 575 C CA . THR A 1 72 ? -14.346 -6.392 35.287 1.00 95.56 72 THR A CA 1
ATOM 576 C C . THR A 1 72 ? -13.178 -7.302 35.625 1.00 95.56 72 THR A C 1
ATOM 578 O O . THR A 1 72 ? -13.383 -8.445 36.027 1.00 95.56 72 THR A O 1
ATOM 581 N N . ILE A 1 73 ? -11.954 -6.802 35.460 1.00 92.06 73 ILE A N 1
ATOM 582 C CA . ILE A 1 73 ? -10.714 -7.515 35.792 1.00 92.06 73 ILE A CA 1
ATOM 583 C C . ILE A 1 73 ? -9.956 -6.654 36.798 1.00 92.06 73 ILE A C 1
ATOM 585 O O . ILE A 1 73 ? -9.703 -5.480 36.532 1.00 92.06 73 ILE A O 1
ATOM 589 N N . ASP A 1 74 ? -9.647 -7.209 37.971 1.00 92.31 74 ASP A N 1
ATOM 590 C CA . ASP A 1 74 ? -8.965 -6.505 39.069 1.00 92.31 74 ASP A CA 1
ATOM 591 C C . ASP A 1 74 ? -9.633 -5.168 39.448 1.00 92.31 74 ASP A C 1
ATOM 593 O O . ASP A 1 74 ? -8.978 -4.140 39.636 1.00 92.31 74 ASP A O 1
ATOM 597 N N . GLY A 1 75 ? -10.970 -5.158 39.489 1.00 91.81 75 GLY A N 1
ATOM 598 C CA . GLY A 1 75 ? -11.767 -3.963 39.793 1.00 91.81 75 GLY A CA 1
ATOM 599 C C . GLY A 1 75 ? -11.779 -2.894 38.692 1.00 91.81 75 GLY A C 1
ATOM 600 O O . GLY A 1 75 ? -12.311 -1.808 38.912 1.00 91.81 75 GLY A O 1
ATOM 601 N N . LYS A 1 76 ? -11.212 -3.171 37.510 1.00 94.06 76 LYS A N 1
ATOM 602 C CA . LYS A 1 76 ? -11.204 -2.260 36.356 1.00 94.06 76 LYS A CA 1
ATOM 603 C C . LYS A 1 76 ? -12.144 -2.751 35.263 1.00 94.06 76 LYS A C 1
ATOM 605 O O . LYS A 1 76 ? -12.089 -3.913 34.870 1.00 94.06 76 LYS A O 1
ATOM 610 N N . GLU A 1 77 ? -12.942 -1.834 34.724 1.00 95.75 77 GLU A N 1
ATOM 611 C CA . GLU A 1 77 ? -13.770 -2.081 33.541 1.00 95.75 77 GLU A CA 1
ATOM 612 C C . GLU A 1 77 ? -12.881 -2.216 32.293 1.00 95.75 77 GLU A C 1
ATOM 614 O O . GLU A 1 77 ? -12.148 -1.289 31.920 1.00 95.75 77 GLU A O 1
ATOM 619 N N . ILE A 1 78 ? -12.951 -3.379 31.647 1.00 97.25 78 ILE A N 1
ATOM 620 C CA . ILE A 1 78 ? -12.334 -3.684 30.359 1.00 97.25 78 ILE A CA 1
ATOM 621 C C . ILE A 1 78 ? -13.445 -3.809 29.319 1.00 97.25 78 ILE A C 1
ATOM 623 O O . ILE A 1 78 ? -14.273 -4.722 29.374 1.00 97.25 78 ILE A O 1
ATOM 627 N N . PHE A 1 79 ? -13.421 -2.906 28.349 1.00 98.31 79 PHE A N 1
ATOM 628 C CA . PHE A 1 79 ? -14.294 -2.913 27.184 1.00 98.31 79 PHE A CA 1
ATOM 629 C C . PHE A 1 79 ? -13.631 -3.726 26.075 1.00 98.31 79 PHE A C 1
ATOM 631 O O . PHE A 1 79 ? -12.433 -3.571 25.823 1.00 98.31 79 PHE A O 1
ATOM 638 N N . SER A 1 80 ? -14.400 -4.586 25.415 1.00 98.25 80 SER A N 1
ATOM 639 C CA . SER A 1 80 ? -13.950 -5.421 24.305 1.00 98.25 80 SER A CA 1
ATOM 640 C C . SER A 1 80 ? -14.908 -5.256 23.136 1.00 98.25 80 SER A C 1
ATOM 642 O O . SER A 1 80 ? -16.080 -5.594 23.260 1.00 98.25 80 SER A O 1
ATOM 644 N N . ALA A 1 81 ? -14.408 -4.759 22.010 1.00 98.56 81 ALA A N 1
ATOM 645 C CA . ALA A 1 81 ? -15.173 -4.570 20.783 1.00 98.56 81 ALA A CA 1
ATOM 646 C C . ALA A 1 81 ? -14.523 -5.370 19.651 1.00 98.56 81 ALA A C 1
ATOM 648 O O . ALA A 1 81 ? -13.318 -5.236 19.422 1.00 98.56 81 ALA A O 1
ATOM 649 N N . LYS A 1 82 ? -15.292 -6.214 18.967 1.00 98.62 82 LYS A N 1
ATOM 650 C CA . LYS A 1 82 ? -14.809 -7.114 17.917 1.00 98.62 82 LYS A CA 1
ATOM 651 C C . LYS A 1 82 ? -15.480 -6.805 16.584 1.00 98.62 82 LYS A C 1
ATOM 653 O O . LYS A 1 82 ? -16.699 -6.693 16.525 1.00 98.62 82 LYS A O 1
ATOM 658 N N . TRP A 1 83 ? -14.679 -6.744 15.526 1.00 98.38 83 TRP A N 1
ATOM 659 C CA . TRP A 1 83 ? -15.161 -6.719 14.148 1.00 98.38 83 TRP A CA 1
ATOM 660 C C . TRP A 1 83 ? -14.646 -7.928 13.375 1.00 98.38 83 TRP A C 1
ATOM 662 O O . TRP A 1 83 ? -13.447 -8.226 13.418 1.00 98.38 83 TRP A O 1
ATOM 672 N N . TYR A 1 84 ? -15.526 -8.582 12.627 1.00 97.69 84 TYR A N 1
ATOM 673 C CA . TYR A 1 84 ? -15.134 -9.508 11.573 1.00 97.69 84 TYR A CA 1
ATOM 674 C C . TYR A 1 84 ? -14.491 -8.731 10.425 1.00 97.69 84 TYR A C 1
ATOM 676 O O . TYR A 1 84 ? -14.820 -7.569 10.162 1.00 97.69 84 TYR A O 1
ATOM 684 N N . TYR A 1 85 ? -13.522 -9.349 9.756 1.00 95.12 85 TYR A N 1
ATOM 685 C CA . TYR A 1 85 ? -12.719 -8.659 8.750 1.00 95.12 85 TYR A CA 1
ATOM 686 C C . TYR A 1 85 ? -13.556 -8.173 7.560 1.00 95.12 85 TYR A C 1
ATOM 688 O O . TYR A 1 85 ? -13.285 -7.115 6.993 1.00 95.12 85 TYR A O 1
ATOM 696 N N . GLU A 1 86 ? -14.621 -8.895 7.229 1.00 94.62 86 GLU A N 1
ATOM 697 C CA . GLU A 1 86 ? -15.619 -8.528 6.225 1.00 94.62 86 GLU A CA 1
ATOM 698 C C . GLU A 1 86 ? -16.275 -7.171 6.536 1.00 94.62 86 GLU A C 1
ATOM 700 O O . GLU A 1 86 ? -16.575 -6.403 5.622 1.00 94.62 86 GLU A O 1
ATOM 705 N N . ASN A 1 87 ? -16.402 -6.833 7.823 1.00 95.31 87 ASN A N 1
ATOM 706 C CA . ASN A 1 87 ? -17.006 -5.601 8.328 1.00 95.31 87 ASN A CA 1
ATOM 707 C C . ASN A 1 87 ? -15.966 -4.574 8.811 1.00 95.31 87 ASN A C 1
ATOM 709 O O . ASN A 1 87 ? -16.326 -3.582 9.450 1.00 95.31 87 ASN A O 1
ATOM 713 N N . ILE A 1 88 ? -14.675 -4.746 8.489 1.00 94.56 88 ILE A N 1
ATOM 714 C CA . ILE A 1 88 ? -13.583 -3.903 9.015 1.00 94.56 88 ILE A CA 1
ATOM 715 C C . ILE A 1 88 ? -13.752 -2.407 8.704 1.00 94.56 88 ILE A C 1
ATOM 717 O O . ILE A 1 88 ? -13.319 -1.554 9.475 1.00 94.56 88 ILE A O 1
ATOM 721 N N . CYS A 1 89 ? -14.426 -2.049 7.605 1.00 95.81 89 CYS A N 1
ATOM 722 C CA . CYS A 1 89 ? -14.731 -0.648 7.293 1.00 95.81 89 CYS A CA 1
ATOM 723 C C . CYS A 1 89 ? -15.600 0.019 8.377 1.00 95.81 89 CYS A C 1
ATOM 725 O O . CYS A 1 89 ? -15.475 1.221 8.608 1.00 95.81 89 CYS A O 1
ATOM 727 N N . GLY A 1 90 ? -16.441 -0.749 9.077 1.00 95.75 90 GLY A N 1
ATOM 728 C CA . GLY A 1 90 ? -17.279 -0.259 10.172 1.00 95.75 90 GLY A CA 1
AT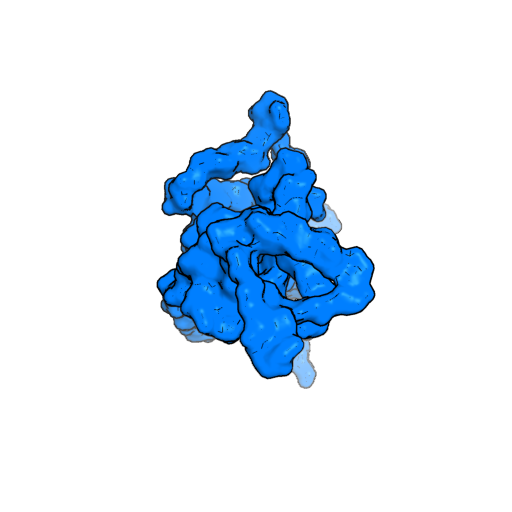OM 729 C C . GLY A 1 90 ? -16.486 0.176 11.407 1.00 95.75 90 GLY A C 1
ATOM 730 O O . GLY A 1 90 ? -16.967 1.002 12.180 1.00 95.75 90 GLY A O 1
ATOM 731 N N . CYS A 1 91 ? -15.250 -0.306 11.578 1.00 96.44 91 CYS A N 1
ATOM 732 C CA . CYS A 1 91 ? -14.429 0.024 12.742 1.00 96.44 91 CYS A CA 1
ATOM 733 C C . CYS A 1 91 ? -13.551 1.272 12.546 1.00 96.44 91 CYS A C 1
ATOM 735 O O . CYS A 1 91 ? -12.845 1.659 13.475 1.00 96.44 91 CYS A O 1
ATOM 737 N N . VAL A 1 92 ? -13.546 1.907 11.367 1.00 97.38 92 VAL A N 1
ATOM 738 C CA . VAL A 1 92 ? -12.566 2.958 11.019 1.00 97.38 92 VAL A CA 1
ATOM 739 C C . VAL A 1 92 ? -12.653 4.167 11.949 1.00 97.38 92 VAL A C 1
ATOM 741 O O . VAL A 1 92 ? -11.652 4.541 12.563 1.00 97.38 92 VAL A O 1
ATOM 744 N N . ASP A 1 93 ? -13.842 4.752 12.108 1.00 97.69 93 ASP A N 1
ATOM 745 C CA . ASP A 1 93 ? -14.030 5.925 12.973 1.00 97.69 93 ASP A CA 1
ATOM 746 C C . ASP A 1 93 ? -13.751 5.589 14.446 1.00 97.69 93 ASP A C 1
ATOM 748 O O . ASP A 1 93 ? -13.130 6.377 15.167 1.00 97.69 93 ASP A O 1
ATOM 752 N N . PHE A 1 94 ? -14.164 4.393 14.881 1.00 98.12 94 PHE A N 1
ATOM 753 C CA . PHE A 1 94 ? -13.875 3.873 16.215 1.00 98.12 94 PHE A CA 1
ATOM 754 C C . PHE A 1 94 ? -12.365 3.771 16.450 1.00 98.12 94 PHE A C 1
ATOM 756 O O . PHE A 1 94 ? -11.847 4.342 17.410 1.00 98.12 94 PHE A O 1
ATOM 763 N N . ALA A 1 95 ? -11.645 3.092 15.560 1.00 97.56 95 ALA A N 1
ATOM 764 C CA . ALA A 1 95 ? -10.222 2.837 15.704 1.00 97.56 95 ALA A CA 1
ATOM 765 C C . ALA A 1 95 ? -9.405 4.136 15.609 1.00 97.56 95 ALA A C 1
ATOM 767 O O . ALA A 1 95 ? -8.475 4.334 16.390 1.00 97.56 95 ALA A O 1
ATOM 768 N N . LEU A 1 96 ? -9.779 5.081 14.739 1.00 97.38 96 LEU A N 1
ATOM 769 C CA . LEU A 1 96 ? -9.132 6.395 14.674 1.00 97.38 96 LEU A CA 1
ATOM 770 C C . LEU A 1 96 ? -9.284 7.183 15.981 1.00 97.38 96 LEU A C 1
ATOM 772 O O . LEU A 1 96 ? -8.308 7.778 16.447 1.00 97.38 96 LEU A O 1
ATOM 776 N N . LEU A 1 97 ? -10.460 7.167 16.614 1.00 96.94 97 LEU A N 1
ATOM 777 C CA . LEU A 1 97 ? -10.651 7.805 17.921 1.00 96.94 97 LEU A CA 1
ATOM 778 C C . LEU A 1 97 ? -9.907 7.055 19.027 1.00 96.94 97 LEU A C 1
ATOM 780 O O . LEU A 1 97 ? -9.194 7.676 19.821 1.00 96.94 97 LEU A O 1
ATOM 784 N N . LEU A 1 98 ? -10.012 5.725 19.041 1.00 96.94 98 LEU A N 1
ATOM 785 C CA . LEU A 1 98 ? -9.348 4.873 20.018 1.00 96.94 98 LEU A CA 1
ATOM 786 C C . LEU A 1 98 ? -7.822 5.009 19.941 1.00 96.94 98 LEU A C 1
ATOM 788 O O . LEU A 1 98 ? -7.161 4.958 20.975 1.00 96.94 98 LEU A O 1
ATOM 792 N N . SER A 1 99 ? -7.248 5.280 18.762 1.00 95.75 99 SER A N 1
ATOM 793 C CA . SER A 1 99 ? -5.803 5.480 18.576 1.00 95.75 99 SER A CA 1
ATOM 794 C C . SER A 1 99 ? -5.199 6.513 19.541 1.00 95.75 99 SER A C 1
ATOM 796 O O . SER A 1 99 ? -4.043 6.367 19.948 1.00 95.75 99 SER A O 1
ATOM 798 N N . ARG A 1 100 ? -6.003 7.486 19.989 1.00 93.56 100 ARG A N 1
ATOM 799 C CA . ARG A 1 100 ? -5.621 8.579 20.898 1.00 93.56 100 ARG A CA 1
ATOM 800 C C . ARG A 1 100 ? -5.656 8.193 22.382 1.00 93.56 100 ARG A C 1
ATOM 802 O O . ARG A 1 100 ? -5.173 8.951 23.217 1.00 93.56 100 ARG A O 1
ATOM 809 N N . ILE A 1 101 ? -6.203 7.026 22.725 1.00 93.19 101 ILE A N 1
ATOM 810 C CA . ILE A 1 101 ? -6.255 6.504 24.098 1.00 93.19 101 ILE A CA 1
ATOM 811 C C . ILE A 1 101 ? -5.020 5.645 24.390 1.00 93.19 101 ILE A C 1
ATOM 813 O O . ILE A 1 101 ? -4.588 4.843 23.563 1.00 93.19 101 ILE A O 1
ATOM 817 N N . ARG A 1 102 ? -4.447 5.793 25.592 1.00 91.25 102 ARG A N 1
ATOM 818 C CA . ARG A 1 102 ? -3.249 5.049 26.020 1.00 91.25 102 ARG A CA 1
ATOM 819 C C . ARG A 1 102 ? -3.532 3.577 26.334 1.00 91.25 102 ARG A C 1
ATOM 821 O O . ARG A 1 102 ? -2.812 2.711 25.854 1.00 91.25 102 ARG A O 1
ATOM 828 N N . ASN A 1 103 ? -4.566 3.303 27.126 1.00 93.00 103 ASN A N 1
ATOM 829 C CA . ASN A 1 103 ? -4.861 1.966 27.645 1.00 93.00 103 ASN A CA 1
ATOM 830 C C . ASN A 1 103 ? -5.713 1.180 26.647 1.00 93.00 103 ASN A C 1
ATOM 832 O O . ASN A 1 103 ? -6.923 1.032 26.833 1.00 93.00 103 ASN A O 1
ATOM 836 N N . LYS A 1 104 ? -5.075 0.733 25.565 1.00 96.19 104 LYS A N 1
ATOM 837 C CA . LYS A 1 104 ? -5.697 -0.068 24.514 1.00 96.19 104 LYS A CA 1
ATOM 838 C C . LYS A 1 104 ? -4.774 -1.191 24.057 1.00 96.19 104 LYS A C 1
ATOM 840 O O . LYS A 1 104 ? -3.552 -1.045 24.080 1.00 96.19 104 LYS A O 1
ATOM 845 N N . THR A 1 105 ? -5.370 -2.264 23.569 1.00 97.44 105 THR A N 1
ATOM 846 C CA . THR A 1 105 ? -4.679 -3.401 22.969 1.00 97.44 105 THR A CA 1
ATOM 847 C C . THR A 1 105 ? -5.487 -3.878 21.772 1.00 97.44 105 THR A C 1
ATOM 849 O O . THR A 1 105 ? -6.711 -3.990 21.847 1.00 97.44 105 THR A O 1
ATOM 852 N N . LEU A 1 106 ? -4.798 -4.131 20.666 1.00 97.94 106 LEU A N 1
ATOM 853 C CA . LEU A 1 106 ? -5.364 -4.748 19.476 1.00 97.94 106 LEU A CA 1
ATOM 854 C C . LEU A 1 106 ? -5.002 -6.231 19.483 1.00 97.94 106 LEU A C 1
ATOM 856 O O . LEU A 1 106 ? -3.855 -6.582 19.751 1.00 97.94 106 LEU A O 1
ATOM 860 N N . TYR A 1 107 ? -5.969 -7.069 19.139 1.00 98.06 107 TYR A N 1
ATOM 861 C CA . TYR A 1 107 ? -5.773 -8.476 18.839 1.00 98.06 107 TYR A CA 1
ATOM 862 C C . TYR A 1 107 ? -6.245 -8.751 17.413 1.00 98.06 107 TYR A C 1
ATOM 864 O O . TYR A 1 107 ? -7.305 -8.269 17.011 1.00 98.06 107 TYR A O 1
ATOM 872 N N . ILE A 1 108 ? -5.480 -9.540 16.669 1.00 96.44 108 ILE A N 1
ATOM 873 C CA . ILE A 1 108 ? -5.837 -10.044 15.341 1.00 96.44 108 ILE A CA 1
ATOM 874 C C . ILE A 1 108 ? -5.886 -11.561 15.448 1.00 96.44 108 ILE A C 1
ATOM 876 O O . ILE A 1 108 ? -4.893 -12.172 15.836 1.00 96.44 108 ILE A O 1
ATOM 880 N N . ASP A 1 109 ? -7.047 -12.159 15.176 1.00 96.44 109 ASP A N 1
ATOM 881 C CA . ASP A 1 109 ? -7.284 -13.600 15.362 1.00 96.44 109 ASP A CA 1
ATOM 882 C C . ASP A 1 109 ? -6.822 -14.110 16.747 1.00 96.44 109 ASP A C 1
ATOM 884 O O . ASP A 1 109 ? -6.212 -15.170 16.887 1.00 96.44 109 ASP A O 1
ATOM 888 N N . GLY A 1 110 ? -7.071 -13.310 17.790 1.00 96.69 110 GLY A N 1
ATOM 889 C CA . GLY A 1 110 ? -6.697 -13.611 19.177 1.00 96.69 110 GLY A CA 1
ATOM 890 C C . GLY A 1 110 ? -5.237 -13.322 19.555 1.00 96.69 110 GLY A C 1
ATOM 891 O O . GLY A 1 110 ? -4.895 -13.410 20.735 1.00 96.69 110 GLY A O 1
ATOM 892 N N . ILE A 1 111 ? -4.383 -12.925 18.609 1.00 96.31 111 ILE A N 1
ATOM 893 C CA . ILE A 1 111 ? -2.962 -12.634 18.851 1.00 96.31 111 ILE A CA 1
ATOM 894 C C . ILE A 1 111 ? -2.774 -11.129 19.086 1.00 96.31 111 ILE A C 1
ATOM 896 O O . ILE A 1 111 ? -3.228 -10.336 18.259 1.00 96.31 111 ILE A O 1
ATOM 900 N N . PRO A 1 112 ? -2.124 -10.702 20.186 1.00 97.06 112 PRO A N 1
ATOM 901 C CA . PRO A 1 112 ? -1.865 -9.289 20.436 1.00 97.06 112 PRO A CA 1
ATOM 902 C C . PRO A 1 112 ? -0.900 -8.716 19.395 1.00 97.06 112 PRO A C 1
ATOM 904 O O . PRO A 1 112 ? 0.132 -9.312 19.095 1.00 97.06 112 PRO A O 1
ATOM 907 N N . GLU A 1 113 ? -1.223 -7.534 18.882 1.00 95.75 113 GLU A N 1
ATOM 908 C CA . GLU A 1 113 ? -0.526 -6.909 17.758 1.00 95.75 113 GLU A CA 1
ATOM 909 C C . GLU A 1 113 ? -0.158 -5.454 18.059 1.00 95.75 113 GLU A C 1
ATOM 911 O O . GLU A 1 113 ? -0.857 -4.750 18.800 1.00 95.75 113 GLU A O 1
ATOM 916 N N . ASP A 1 114 ? 0.940 -4.981 17.461 1.00 94.81 114 ASP A N 1
ATOM 917 C CA . ASP A 1 114 ? 1.327 -3.578 17.593 1.00 94.81 114 ASP A CA 1
ATOM 918 C C . ASP A 1 114 ? 0.314 -2.682 16.876 1.00 94.81 114 ASP A C 1
ATOM 920 O O . ASP A 1 114 ? 0.002 -2.860 15.696 1.00 94.81 114 ASP A O 1
ATOM 924 N N . TRP A 1 115 ? -0.190 -1.683 17.601 1.00 94.50 115 TRP A N 1
ATOM 925 C CA . TRP A 1 115 ? -1.198 -0.775 17.074 1.00 94.50 115 TRP A CA 1
ATOM 926 C C . TRP A 1 115 ? -0.685 0.024 15.876 1.00 94.50 115 TRP A C 1
ATOM 928 O O . TRP A 1 115 ? -1.397 0.160 14.884 1.00 94.50 115 TRP A O 1
ATOM 938 N N . LYS A 1 116 ? 0.515 0.610 15.975 1.00 92.12 116 LYS A N 1
ATOM 939 C CA . LYS A 1 116 ? 1.020 1.546 14.962 1.00 92.12 116 LYS A CA 1
ATOM 940 C C . LYS A 1 116 ? 1.288 0.826 13.651 1.00 92.12 116 LYS A C 1
ATOM 942 O O . LYS A 1 116 ? 0.917 1.348 12.605 1.00 92.12 116 LYS A O 1
ATOM 947 N N . GLU A 1 117 ? 1.876 -0.360 13.718 1.00 90.88 117 GLU A N 1
ATOM 948 C CA . GLU A 1 117 ? 2.178 -1.168 12.539 1.00 90.88 117 GLU A CA 1
ATOM 949 C C . GLU A 1 117 ? 0.913 -1.782 11.931 1.00 90.88 117 GLU A C 1
ATOM 951 O O . GLU A 1 117 ? 0.729 -1.736 10.716 1.00 90.88 117 GLU A O 1
ATOM 956 N N . SER A 1 118 ? 0.003 -2.322 12.746 1.00 92.94 118 SER A N 1
ATOM 957 C CA . SER A 1 118 ? -1.192 -3.001 12.229 1.00 92.94 118 SER A CA 1
ATOM 958 C C . SER A 1 118 ? -2.276 -2.036 11.753 1.00 92.94 118 SER A C 1
ATOM 960 O O . SER A 1 118 ? -2.978 -2.343 10.795 1.00 92.94 118 SER A O 1
ATOM 962 N N . MET A 1 119 ? -2.393 -0.845 12.349 1.00 95.00 119 MET A N 1
ATOM 963 C CA . MET A 1 119 ? -3.418 0.154 12.007 1.00 95.00 119 MET A CA 1
ATOM 964 C C . MET A 1 119 ? -2.900 1.305 11.130 1.00 95.00 119 MET A C 1
ATOM 966 O O . MET A 1 119 ? -3.605 2.297 10.936 1.00 95.00 119 MET A O 1
ATOM 970 N N . ALA A 1 120 ? -1.699 1.183 10.550 1.00 93.75 120 ALA A N 1
ATOM 971 C CA . ALA A 1 120 ? -1.099 2.211 9.690 1.00 93.75 120 ALA A CA 1
ATOM 972 C C . ALA A 1 120 ? -1.964 2.583 8.467 1.00 93.75 120 ALA A C 1
ATOM 974 O O . ALA A 1 120 ? -1.828 3.673 7.915 1.00 93.75 120 ALA A O 1
ATOM 975 N N . PHE A 1 121 ? -2.860 1.689 8.041 1.00 95.06 121 PHE A N 1
ATOM 976 C CA . PHE A 1 121 ? -3.755 1.897 6.902 1.00 95.06 121 PHE A CA 1
ATOM 977 C C . PHE A 1 121 ? -4.994 2.752 7.215 1.00 95.06 121 PHE A C 1
ATOM 979 O O . PHE A 1 121 ? -5.635 3.215 6.274 1.00 95.06 121 PHE A O 1
ATOM 986 N N . LEU A 1 122 ? -5.349 2.963 8.491 1.00 96.19 122 LEU A N 1
ATOM 987 C CA . LEU A 1 122 ? -6.620 3.598 8.869 1.00 96.19 122 LEU A CA 1
ATOM 988 C C . LEU A 1 122 ? -6.823 5.005 8.283 1.00 96.19 122 LEU A C 1
ATOM 990 O O . LEU A 1 122 ? -7.916 5.245 7.774 1.00 96.19 122 LEU A O 1
ATOM 994 N N . PRO A 1 123 ? -5.835 5.927 8.308 1.00 95.50 123 PRO A N 1
ATOM 995 C CA . PRO A 1 123 ? -6.034 7.261 7.740 1.00 95.50 123 PRO A CA 1
ATOM 996 C C . PRO A 1 123 ? -6.335 7.208 6.237 1.00 95.50 123 PRO A C 1
ATOM 998 O O . PRO A 1 123 ? -7.331 7.756 5.792 1.00 95.50 123 PRO A O 1
ATOM 1001 N N . CYS A 1 124 ? -5.549 6.440 5.476 1.00 95.75 124 CYS A N 1
ATOM 1002 C CA . CYS A 1 124 ? -5.768 6.264 4.037 1.00 95.75 124 CYS A CA 1
ATOM 1003 C C . CYS A 1 124 ? -7.114 5.581 3.739 1.00 95.75 124 CYS A C 1
ATOM 1005 O O . CYS A 1 124 ? -7.811 5.956 2.802 1.00 95.75 124 CYS A O 1
ATOM 1007 N N . LEU A 1 125 ? -7.528 4.604 4.551 1.00 96.25 125 LEU A N 1
ATOM 1008 C CA . LEU A 1 125 ? -8.841 3.976 4.407 1.00 96.25 125 LEU A CA 1
ATOM 1009 C C . LEU A 1 125 ? -9.981 4.976 4.644 1.00 96.25 125 LEU A C 1
ATOM 1011 O O . LEU A 1 125 ? -10.961 4.960 3.902 1.00 96.25 125 LEU A O 1
ATOM 1015 N N . LYS A 1 126 ? -9.843 5.849 5.645 1.00 96.94 126 LYS A N 1
ATOM 1016 C CA . LYS A 1 126 ? -10.810 6.912 5.927 1.00 96.94 126 LYS A CA 1
ATOM 1017 C C . LYS A 1 126 ? -10.903 7.897 4.764 1.00 96.94 126 LYS A C 1
ATOM 1019 O O . LYS A 1 126 ? -12.001 8.102 4.255 1.00 96.94 126 LYS A O 1
ATOM 1024 N N . ASP A 1 127 ? -9.763 8.389 4.282 1.00 95.50 127 ASP A N 1
ATOM 1025 C CA . ASP A 1 127 ? -9.700 9.287 3.124 1.00 95.50 127 ASP A CA 1
ATOM 1026 C C . ASP A 1 127 ? -10.355 8.637 1.896 1.00 95.50 127 ASP A C 1
ATOM 1028 O O . ASP A 1 127 ? -11.177 9.250 1.216 1.00 95.50 127 ASP A O 1
ATOM 1032 N N . ARG A 1 128 ? -10.073 7.351 1.648 1.00 94.69 128 ARG A N 1
ATOM 1033 C CA . ARG A 1 128 ? -10.701 6.574 0.574 1.00 94.69 128 ARG A CA 1
ATOM 1034 C C . ARG A 1 128 ? -12.226 6.521 0.698 1.00 94.69 128 ARG A C 1
ATOM 1036 O O . ARG A 1 128 ? -12.903 6.611 -0.322 1.00 94.69 128 ARG A O 1
ATOM 1043 N N . MET A 1 129 ? -12.756 6.302 1.903 1.00 94.56 129 MET A N 1
ATOM 1044 C CA . MET A 1 129 ? -14.202 6.209 2.155 1.00 94.56 129 MET A CA 1
ATOM 1045 C C . MET A 1 129 ? -14.925 7.544 1.941 1.00 94.56 129 MET A C 1
ATOM 1047 O O . MET A 1 129 ? -16.116 7.539 1.650 1.00 94.56 129 MET A O 1
ATOM 1051 N N . GLU A 1 130 ? -14.215 8.663 2.075 1.00 94.62 130 GLU A N 1
ATOM 1052 C CA . GLU A 1 130 ? -14.757 10.018 1.911 1.00 94.62 130 GLU A CA 1
ATOM 1053 C C . GLU A 1 130 ? -14.508 10.597 0.506 1.00 94.62 130 GLU A C 1
ATOM 1055 O O . GLU A 1 130 ? -15.122 11.590 0.117 1.00 94.62 130 GLU A O 1
ATOM 1060 N N . CYS A 1 131 ? -13.632 9.972 -0.285 1.00 92.12 131 CYS A N 1
ATOM 1061 C CA . CYS A 1 131 ? -13.344 10.382 -1.656 1.00 92.12 131 CYS A CA 1
ATOM 1062 C C . CYS A 1 131 ? -14.525 10.129 -2.606 1.00 92.12 131 CYS A C 1
ATOM 1064 O O . CYS A 1 131 ? -15.118 9.053 -2.609 1.00 92.12 131 CYS A O 1
ATOM 1066 N N . TYR A 1 132 ? -14.758 11.070 -3.531 1.00 89.31 132 TYR A N 1
ATOM 1067 C CA . TYR A 1 132 ? -15.760 10.931 -4.600 1.00 89.31 132 TYR A CA 1
ATOM 1068 C C . TYR A 1 132 ? -15.549 9.676 -5.466 1.00 89.31 132 TYR A C 1
ATOM 1070 O O . TYR A 1 132 ? -16.508 9.016 -5.852 1.00 89.31 132 TYR A O 1
ATOM 1078 N N . ASN A 1 133 ? -14.288 9.322 -5.755 1.00 89.44 133 ASN A N 1
ATOM 1079 C CA . ASN A 1 133 ? -13.936 8.083 -6.450 1.00 89.44 133 ASN A CA 1
ATOM 1080 C C . ASN A 1 133 ? -12.919 7.268 -5.620 1.00 89.44 133 ASN A C 1
ATOM 1082 O O . ASN A 1 133 ? -11.703 7.455 -5.762 1.00 89.44 133 ASN A O 1
ATOM 1086 N N . PRO A 1 134 ? -13.401 6.349 -4.761 1.00 91.19 134 PRO A N 1
ATOM 1087 C CA . PRO A 1 134 ? -12.565 5.541 -3.870 1.00 91.19 134 PRO A CA 1
ATOM 1088 C C . PRO A 1 134 ? -11.545 4.654 -4.596 1.00 91.19 134 PRO A C 1
ATOM 1090 O O . PRO A 1 134 ? -10.478 4.351 -4.062 1.00 91.19 134 PRO A O 1
ATOM 1093 N N . ILE A 1 135 ? -11.856 4.213 -5.817 1.00 89.25 135 ILE A N 1
ATOM 1094 C CA . ILE A 1 135 ? -10.941 3.388 -6.611 1.00 89.25 135 ILE A CA 1
ATOM 1095 C C . ILE A 1 135 ? -9.773 4.252 -7.095 1.00 89.25 135 ILE A C 1
ATOM 1097 O O . ILE A 1 135 ? -8.621 3.892 -6.864 1.00 89.25 135 ILE A O 1
ATOM 1101 N N . ARG A 1 136 ? -10.045 5.426 -7.681 1.00 89.94 136 ARG A N 1
ATOM 1102 C CA . ARG A 1 136 ? -9.010 6.383 -8.122 1.00 89.94 136 ARG A CA 1
ATOM 1103 C C . ARG A 1 136 ? -8.087 6.826 -6.986 1.00 89.94 136 ARG A C 1
ATOM 1105 O O . ARG A 1 136 ? -6.894 7.005 -7.226 1.00 89.94 136 ARG A O 1
ATOM 1112 N N . HIS A 1 137 ? -8.607 6.938 -5.762 1.00 93.00 137 HIS A N 1
ATOM 1113 C CA . HIS A 1 137 ? -7.802 7.219 -4.571 1.00 93.00 137 HIS A CA 1
ATOM 1114 C C . HIS A 1 137 ? -6.686 6.177 -4.372 1.00 93.00 137 HIS A C 1
ATOM 1116 O O . HIS A 1 137 ? -5.521 6.542 -4.241 1.00 93.00 137 HIS A O 1
ATOM 1122 N N . CYS A 1 138 ? -6.993 4.875 -4.467 1.00 93.62 138 CYS A N 1
ATOM 1123 C CA . CYS A 1 138 ? -5.984 3.815 -4.325 1.00 93.62 138 CYS A CA 1
ATOM 1124 C C . CYS A 1 138 ? -4.865 3.888 -5.375 1.00 93.62 138 CYS A C 1
ATOM 1126 O O . CYS A 1 138 ? -3.759 3.420 -5.115 1.00 93.62 138 CYS A O 1
ATOM 1128 N N . PHE A 1 139 ? -5.131 4.477 -6.541 1.00 93.00 139 PHE A N 1
ATOM 1129 C CA . PHE A 1 139 ? -4.149 4.664 -7.610 1.00 93.00 139 PHE A CA 1
ATOM 1130 C C . PHE A 1 139 ? -3.448 6.030 -7.553 1.00 93.00 139 PHE A C 1
ATOM 1132 O O . PHE A 1 139 ? -2.625 6.312 -8.418 1.00 93.00 139 PHE A O 1
ATOM 1139 N N . GLY A 1 140 ? -3.721 6.863 -6.542 1.00 90.81 140 GLY A N 1
ATOM 1140 C CA . GLY A 1 140 ? -3.078 8.167 -6.347 1.00 90.81 140 GLY A CA 1
ATOM 1141 C C . GLY A 1 140 ? -3.572 9.273 -7.282 1.00 90.81 140 GLY A C 1
ATOM 1142 O O . GLY A 1 140 ? -3.064 10.391 -7.216 1.00 90.81 140 GLY A O 1
ATOM 1143 N N . VAL A 1 141 ? -4.580 8.992 -8.118 1.00 87.44 141 VAL A N 1
ATOM 1144 C CA . VAL A 1 141 ? -5.048 9.899 -9.181 1.00 87.44 141 VAL A CA 1
ATOM 1145 C C . VAL A 1 141 ? -5.533 11.229 -8.602 1.00 87.44 141 VAL A C 1
ATOM 1147 O O . VAL A 1 141 ? -5.249 12.282 -9.160 1.00 87.44 141 VAL A O 1
ATOM 1150 N N . ALA A 1 142 ? -6.191 11.198 -7.438 1.00 80.88 142 ALA A N 1
ATOM 1151 C CA . ALA A 1 142 ? -6.631 12.406 -6.734 1.00 80.88 142 ALA A CA 1
ATOM 1152 C C . ALA A 1 142 ? -5.464 13.317 -6.296 1.00 80.88 142 ALA A C 1
ATOM 1154 O O . ALA A 1 142 ? -5.643 14.520 -6.146 1.00 80.88 142 ALA A O 1
ATOM 1155 N N . GLY A 1 143 ? -4.268 12.754 -6.103 1.00 80.31 143 GLY A N 1
ATOM 1156 C CA . GLY A 1 143 ? -3.050 13.480 -5.745 1.00 80.31 143 GLY A CA 1
ATOM 1157 C C . GLY A 1 143 ? -2.206 13.919 -6.944 1.00 80.31 143 GLY A C 1
ATOM 1158 O O . GLY A 1 143 ? -1.050 14.289 -6.744 1.00 80.31 143 GLY A O 1
ATOM 1159 N N . ASN A 1 144 ? -2.736 13.852 -8.172 1.00 84.06 144 ASN A N 1
ATOM 1160 C CA . ASN A 1 144 ? -2.015 14.140 -9.419 1.00 84.06 144 ASN A CA 1
ATOM 1161 C C . ASN A 1 144 ? -0.774 13.256 -9.637 1.00 84.06 144 ASN A C 1
ATOM 1163 O O . ASN A 1 144 ? 0.245 13.699 -10.169 1.00 84.06 144 ASN A O 1
ATOM 1167 N N . TYR A 1 145 ? -0.839 11.992 -9.221 1.00 87.25 145 TYR A N 1
ATOM 1168 C CA . TYR A 1 145 ? 0.161 10.988 -9.571 1.00 87.25 145 TYR A CA 1
ATOM 1169 C C . TYR A 1 145 ? -0.499 9.639 -9.845 1.00 87.25 145 TYR A C 1
ATOM 1171 O O . TYR A 1 145 ? -1.646 9.405 -9.487 1.00 87.25 145 TYR A O 1
ATOM 1179 N N . LEU A 1 146 ? 0.242 8.727 -10.469 1.00 91.19 146 LEU A N 1
ATOM 1180 C CA . LEU A 1 146 ? -0.228 7.371 -10.723 1.00 91.19 146 LEU A CA 1
ATOM 1181 C C . LEU A 1 146 ? 0.579 6.371 -9.892 1.00 91.19 146 LEU A C 1
ATOM 1183 O O . LEU A 1 146 ? 1.805 6.407 -9.880 1.00 91.19 146 LEU A O 1
ATOM 1187 N N . SER A 1 147 ? -0.100 5.464 -9.201 1.00 93.38 147 SER A N 1
ATOM 1188 C CA . SER A 1 147 ? 0.477 4.282 -8.561 1.00 93.38 147 SER A CA 1
ATOM 1189 C C . SER A 1 147 ? -0.046 3.051 -9.284 1.00 93.38 147 SER A C 1
ATOM 1191 O O . SER A 1 147 ? -1.147 2.583 -8.998 1.00 93.38 147 SER A O 1
ATOM 1193 N N . ILE A 1 148 ? 0.739 2.500 -10.212 1.00 94.25 148 ILE A N 1
ATOM 1194 C CA . ILE A 1 148 ? 0.317 1.317 -10.981 1.00 94.25 148 ILE A CA 1
ATOM 1195 C C . ILE A 1 148 ? 0.128 0.072 -10.104 1.00 94.25 148 ILE A C 1
ATOM 1197 O O . ILE A 1 148 ? -0.499 -0.888 -10.534 1.00 94.25 148 ILE A O 1
ATOM 1201 N N . TRP A 1 149 ? 0.631 0.105 -8.867 1.00 94.31 149 TRP A N 1
ATOM 1202 C CA . TRP A 1 149 ? 0.605 -0.985 -7.892 1.00 94.31 149 TRP A CA 1
ATOM 1203 C C . TRP A 1 149 ? -0.741 -1.123 -7.164 1.00 94.31 149 TRP A C 1
ATOM 1205 O O . TRP A 1 149 ? -0.913 -2.043 -6.374 1.00 94.31 149 TRP A O 1
ATOM 1215 N N . GLY A 1 150 ? -1.705 -0.223 -7.391 1.00 91.50 150 GLY A N 1
ATOM 1216 C CA . GLY A 1 150 ? -3.056 -0.339 -6.819 1.00 91.50 150 GLY A CA 1
ATOM 1217 C C . GLY A 1 150 ? -3.152 0.006 -5.332 1.00 91.50 150 GLY A C 1
ATOM 1218 O O . GLY A 1 150 ? -4.156 -0.289 -4.685 1.00 91.50 150 GLY A O 1
ATOM 1219 N N . CYS A 1 151 ? -2.114 0.633 -4.781 1.00 94.56 151 CYS A N 1
ATOM 1220 C CA . CYS A 1 151 ? -2.138 1.242 -3.460 1.00 94.56 151 CYS A CA 1
ATOM 1221 C C . CYS A 1 151 ? -1.223 2.469 -3.442 1.00 94.56 151 CYS A C 1
ATOM 1223 O O . CYS A 1 151 ? -0.022 2.382 -3.713 1.00 94.56 151 CYS A O 1
ATOM 1225 N N . GLU A 1 152 ? -1.775 3.632 -3.112 1.00 94.25 152 GLU A N 1
ATOM 1226 C CA . GLU A 1 152 ? -1.020 4.880 -3.077 1.00 94.25 152 GLU A CA 1
ATOM 1227 C C . GLU A 1 152 ? -0.124 4.993 -1.834 1.00 94.25 152 GLU A C 1
ATOM 1229 O O . GLU A 1 152 ? 0.919 5.652 -1.861 1.00 94.25 152 GLU A O 1
ATOM 1234 N N . ALA A 1 153 ? -0.471 4.274 -0.762 1.00 93.69 153 ALA A N 1
ATOM 1235 C CA . ALA A 1 153 ? 0.291 4.236 0.481 1.00 93.69 153 ALA A CA 1
ATOM 1236 C C . ALA A 1 153 ? 1.652 3.524 0.325 1.00 93.69 153 ALA A C 1
ATOM 1238 O O . ALA A 1 153 ? 2.555 3.732 1.131 1.00 93.69 153 ALA A O 1
ATOM 1239 N N . ILE A 1 154 ? 1.848 2.757 -0.758 1.00 93.81 154 ILE A N 1
ATOM 1240 C CA . ILE A 1 154 ? 3.146 2.169 -1.131 1.00 93.81 154 ILE A CA 1
ATOM 1241 C C . ILE A 1 154 ? 4.161 3.253 -1.538 1.00 93.81 154 ILE A C 1
ATOM 1243 O O . ILE A 1 154 ? 5.367 3.049 -1.401 1.00 93.81 154 ILE A O 1
ATOM 1247 N N . LYS A 1 155 ? 3.714 4.422 -2.018 1.00 92.31 155 LYS A N 1
ATOM 1248 C CA . LYS A 1 155 ? 4.589 5.554 -2.390 1.00 92.31 155 LYS A CA 1
ATOM 1249 C C . LYS A 1 155 ? 5.720 5.178 -3.367 1.00 92.31 155 LYS A C 1
ATOM 1251 O O . LYS A 1 155 ? 6.833 5.684 -3.260 1.00 92.31 155 LYS A O 1
ATOM 1256 N N . LEU A 1 156 ? 5.443 4.274 -4.307 1.00 93.56 156 LEU A N 1
ATOM 1257 C CA . LEU A 1 156 ? 6.266 4.045 -5.499 1.00 93.56 156 LEU A CA 1
ATOM 1258 C C . LEU A 1 156 ? 5.508 4.626 -6.687 1.00 93.56 156 LEU A C 1
ATOM 1260 O O . LEU A 1 156 ? 4.693 3.954 -7.309 1.00 93.56 156 LEU A O 1
ATOM 1264 N N . ARG A 1 157 ? 5.684 5.919 -6.940 1.00 92.94 157 ARG A N 1
ATOM 1265 C CA . ARG A 1 157 ? 4.882 6.611 -7.954 1.00 92.94 157 ARG A CA 1
ATOM 1266 C C . ARG A 1 157 ? 5.396 6.286 -9.352 1.00 92.94 157 ARG A C 1
ATOM 1268 O O . ARG A 1 157 ? 6.584 6.065 -9.556 1.00 92.94 157 ARG A O 1
ATOM 1275 N N . TRP A 1 158 ? 4.507 6.296 -10.329 1.00 92.12 158 TRP A N 1
ATOM 1276 C CA . TRP A 1 158 ? 4.847 6.263 -11.743 1.00 92.12 158 TRP A CA 1
ATOM 1277 C C . TRP A 1 158 ? 5.194 7.681 -12.205 1.00 92.12 158 TRP A C 1
ATOM 1279 O O . TRP A 1 158 ? 4.422 8.351 -12.884 1.00 92.12 158 TRP A O 1
ATOM 1289 N N . PHE A 1 159 ? 6.336 8.179 -11.737 1.00 89.31 159 PHE A N 1
ATOM 1290 C CA . PHE A 1 159 ? 6.801 9.536 -11.996 1.00 89.31 159 PHE A CA 1
ATOM 1291 C C . PHE A 1 159 ? 8.293 9.519 -12.317 1.00 89.31 159 PHE A C 1
ATOM 1293 O O . PHE A 1 159 ? 9.062 8.883 -11.602 1.00 89.31 159 PHE A O 1
ATOM 1300 N N . GLY A 1 160 ? 8.721 10.202 -13.382 1.00 84.94 160 GLY A N 1
ATOM 1301 C CA . GLY A 1 160 ? 10.054 9.981 -13.959 1.00 84.94 160 GLY A CA 1
ATOM 1302 C C . GLY A 1 160 ? 11.249 10.327 -13.062 1.00 84.94 160 GLY A C 1
ATOM 1303 O O . GLY A 1 160 ? 12.358 9.863 -13.313 1.00 84.94 160 GLY A O 1
ATOM 1304 N N . PHE A 1 161 ? 11.027 11.083 -11.986 1.00 84.75 161 PHE A N 1
ATOM 1305 C CA . PHE A 1 161 ? 12.055 11.402 -10.990 1.00 84.75 161 PHE A CA 1
ATOM 1306 C C . PHE A 1 161 ? 12.148 10.388 -9.842 1.00 84.75 161 PHE A C 1
ATOM 1308 O O . PHE A 1 161 ? 12.984 10.536 -8.951 1.00 84.75 161 PHE A O 1
ATOM 1315 N N . GLU A 1 162 ? 11.311 9.355 -9.835 1.00 91.94 162 GLU A N 1
ATOM 1316 C CA . GLU A 1 162 ? 11.321 8.343 -8.785 1.00 91.94 162 GLU A CA 1
ATOM 1317 C C . GLU A 1 162 ? 12.582 7.482 -8.843 1.00 91.94 162 GLU A C 1
ATOM 1319 O O . GLU A 1 162 ? 13.038 7.062 -9.904 1.00 91.94 162 GLU A O 1
ATOM 1324 N N . ASN A 1 163 ? 13.156 7.194 -7.676 1.00 92.31 163 ASN A N 1
ATOM 1325 C CA . ASN A 1 163 ? 14.427 6.473 -7.585 1.00 92.31 163 ASN A CA 1
ATOM 1326 C C . ASN A 1 163 ? 14.315 4.999 -7.993 1.00 92.31 163 ASN A C 1
ATOM 1328 O O . ASN A 1 163 ? 15.327 4.361 -8.241 1.00 92.31 163 ASN A O 1
ATOM 1332 N N . TRP A 1 164 ? 13.112 4.426 -8.037 1.00 94.62 164 TRP A N 1
ATOM 1333 C CA . TRP A 1 164 ? 12.957 3.020 -8.415 1.00 94.62 164 TRP A CA 1
ATOM 1334 C C . TRP A 1 164 ? 13.147 2.780 -9.918 1.00 94.62 164 TRP A C 1
ATOM 1336 O O . TRP A 1 164 ? 13.473 1.671 -10.327 1.00 94.62 164 TRP A O 1
ATOM 1346 N N . PHE A 1 165 ? 13.066 3.836 -10.729 1.00 95.69 165 PHE A N 1
ATOM 1347 C CA . PHE A 1 165 ? 13.424 3.820 -12.148 1.00 95.69 165 PHE A CA 1
ATOM 1348 C C . PHE A 1 165 ? 14.932 3.657 -12.412 1.00 95.69 165 PHE A C 1
ATOM 1350 O O . PHE A 1 165 ? 15.342 3.450 -13.552 1.00 95.69 165 PHE A O 1
ATOM 1357 N N . SER A 1 166 ? 15.760 3.724 -11.364 1.00 94.69 166 SER A N 1
ATOM 1358 C CA . SER A 1 166 ? 17.193 3.414 -11.403 1.00 94.69 166 SER A CA 1
ATOM 1359 C C . SER A 1 166 ? 17.524 2.060 -10.758 1.00 94.69 166 SER A C 1
ATOM 1361 O O . SER A 1 166 ? 18.677 1.796 -10.428 1.00 94.69 166 SER A O 1
ATOM 1363 N N . TRP A 1 167 ? 16.530 1.206 -10.479 1.00 95.00 167 TRP A N 1
ATOM 1364 C CA . TRP A 1 167 ? 16.773 -0.139 -9.945 1.00 95.00 167 TRP A CA 1
ATOM 1365 C C . TRP A 1 167 ? 16.966 -1.119 -11.091 1.00 95.00 167 TRP A C 1
ATOM 1367 O O . TRP A 1 167 ? 16.011 -1.712 -11.589 1.00 95.00 167 TRP A O 1
ATOM 1377 N N . GLY A 1 168 ? 18.213 -1.262 -11.517 1.00 94.19 168 GLY A N 1
ATOM 1378 C CA . GLY A 1 168 ? 18.585 -2.110 -12.634 1.00 94.19 168 GLY A CA 1
ATOM 1379 C C . GLY A 1 168 ? 19.968 -1.757 -13.154 1.00 94.19 168 GLY A C 1
ATOM 1380 O O . GLY A 1 168 ? 20.707 -1.005 -12.518 1.00 94.19 168 GLY A O 1
ATOM 1381 N N . THR A 1 169 ? 20.302 -2.288 -14.321 1.00 93.69 169 THR A N 1
ATOM 1382 C CA . THR A 1 169 ? 21.578 -2.045 -14.995 1.00 93.69 169 THR A CA 1
ATOM 1383 C C . THR A 1 169 ? 21.364 -1.865 -16.489 1.00 93.69 169 THR A C 1
ATOM 1385 O O . THR A 1 169 ? 20.430 -2.409 -17.072 1.00 93.69 169 THR A O 1
ATOM 1388 N N . PHE A 1 170 ? 22.252 -1.117 -17.133 1.00 91.75 170 PHE A N 1
ATOM 1389 C CA . PHE A 1 170 ? 22.294 -1.064 -18.589 1.00 91.75 170 PHE A CA 1
ATOM 1390 C C . PHE A 1 170 ? 23.077 -2.265 -19.121 1.00 91.75 170 PHE A C 1
ATOM 1392 O O . PHE A 1 170 ? 24.267 -2.392 -18.839 1.00 91.75 170 PHE A O 1
ATOM 1399 N N . ASP A 1 171 ? 22.420 -3.119 -19.907 1.00 91.19 171 ASP A N 1
ATOM 1400 C CA . ASP A 1 171 ? 23.089 -4.199 -20.648 1.00 91.19 171 ASP A CA 1
ATOM 1401 C C . ASP A 1 171 ? 23.944 -3.602 -21.780 1.00 91.19 171 ASP A C 1
ATOM 1403 O O . ASP A 1 171 ? 25.028 -4.079 -22.107 1.00 91.19 171 ASP A O 1
ATOM 1407 N N . ASN A 1 172 ? 23.445 -2.519 -22.373 1.00 89.62 172 ASN A N 1
ATOM 1408 C CA . ASN A 1 172 ? 24.154 -1.618 -23.275 1.00 89.62 172 ASN A CA 1
ATOM 1409 C C . ASN A 1 172 ? 23.509 -0.221 -23.162 1.00 89.62 172 ASN A C 1
ATOM 1411 O O . ASN A 1 172 ? 22.470 -0.100 -22.509 1.00 89.62 172 ASN A O 1
ATOM 1415 N N . PRO A 1 173 ? 24.057 0.839 -23.789 1.00 88.00 173 PRO A N 1
ATOM 1416 C CA . PRO A 1 173 ? 23.543 2.195 -23.601 1.00 88.00 173 PRO A CA 1
ATOM 1417 C C . PRO A 1 173 ? 22.043 2.341 -23.879 1.00 88.00 173 PRO A C 1
ATOM 1419 O O . PRO A 1 173 ? 21.378 3.101 -23.192 1.00 88.00 173 PRO A O 1
ATOM 1422 N N . ASN A 1 174 ? 21.489 1.571 -24.819 1.00 91.06 174 ASN A N 1
ATOM 1423 C CA . ASN A 1 174 ? 20.085 1.677 -25.208 1.00 91.06 174 ASN A CA 1
ATOM 1424 C C . ASN A 1 174 ? 19.179 0.622 -24.560 1.00 91.06 174 ASN A C 1
ATOM 1426 O O . ASN A 1 174 ? 17.974 0.672 -24.784 1.00 91.06 174 ASN A O 1
ATOM 1430 N N . VAL A 1 175 ? 19.709 -0.330 -23.788 1.00 95.00 175 VAL A N 1
ATOM 1431 C CA . VAL A 1 175 ? 18.919 -1.408 -23.173 1.00 95.00 175 VAL A CA 1
ATOM 1432 C C . VAL A 1 175 ? 19.127 -1.401 -21.668 1.00 95.00 175 VAL A C 1
ATOM 1434 O O . VAL A 1 175 ? 20.207 -1.723 -21.176 1.00 95.00 175 VAL A O 1
ATOM 1437 N N . PHE A 1 176 ? 18.067 -1.061 -20.938 1.00 95.06 176 PHE A N 1
ATOM 1438 C CA . PHE A 1 176 ? 18.049 -1.096 -19.481 1.00 95.06 176 PHE A CA 1
ATOM 1439 C C . PHE A 1 176 ? 17.296 -2.328 -18.994 1.00 95.06 176 PHE A C 1
ATOM 1441 O O . PHE A 1 176 ? 16.150 -2.552 -19.390 1.00 95.06 176 PHE A O 1
ATOM 1448 N N . ARG A 1 177 ? 17.928 -3.105 -18.120 1.00 96.38 177 ARG A N 1
ATOM 1449 C CA . ARG A 1 177 ? 17.356 -4.267 -17.447 1.00 96.38 177 ARG A CA 1
ATOM 1450 C C . ARG A 1 177 ? 16.976 -3.885 -16.025 1.00 96.38 177 ARG A C 1
ATOM 1452 O O . ARG A 1 177 ? 17.837 -3.508 -15.235 1.00 96.38 177 ARG A O 1
ATOM 1459 N N . PHE A 1 178 ? 15.695 -3.981 -15.698 1.00 96.25 178 PHE A N 1
ATOM 1460 C CA . PHE A 1 178 ? 15.190 -3.724 -14.357 1.00 96.25 178 PHE A CA 1
ATOM 1461 C C . PHE A 1 178 ? 15.531 -4.866 -13.401 1.00 96.25 178 PHE A C 1
ATOM 1463 O O . PHE A 1 178 ? 15.366 -6.037 -13.725 1.00 96.25 178 PHE A O 1
ATOM 1470 N N . ASP A 1 179 ? 15.899 -4.520 -12.171 1.00 95.38 179 ASP A N 1
ATOM 1471 C CA . ASP A 1 179 ? 15.986 -5.474 -11.066 1.00 95.38 179 ASP A CA 1
ATOM 1472 C C . ASP A 1 179 ? 14.574 -5.730 -10.510 1.00 95.38 179 ASP A C 1
ATOM 1474 O O . ASP A 1 179 ? 14.129 -5.136 -9.515 1.00 95.38 179 ASP A O 1
ATOM 1478 N N . LYS A 1 180 ? 13.825 -6.603 -11.197 1.00 94.06 180 LYS A N 1
ATOM 1479 C CA . LYS A 1 180 ? 12.460 -6.968 -10.791 1.00 94.06 180 LYS A CA 1
ATOM 1480 C C . LYS A 1 180 ? 12.422 -7.639 -9.425 1.00 94.06 180 LYS A C 1
ATOM 1482 O O . LYS A 1 180 ? 11.440 -7.461 -8.708 1.00 94.06 180 LYS A O 1
ATOM 1487 N N . ALA A 1 181 ? 13.467 -8.373 -9.043 1.00 91.38 181 ALA A N 1
ATOM 1488 C CA . ALA A 1 181 ? 13.544 -9.026 -7.740 1.00 91.38 181 ALA A CA 1
ATOM 1489 C C . ALA A 1 181 ? 13.585 -7.989 -6.607 1.00 91.38 181 ALA A C 1
ATOM 1491 O O . ALA A 1 181 ? 12.822 -8.088 -5.641 1.00 91.38 181 ALA A O 1
ATOM 1492 N N . ARG A 1 182 ? 14.401 -6.938 -6.750 1.00 94.56 182 ARG A N 1
ATOM 1493 C CA . ARG A 1 182 ? 14.430 -5.804 -5.818 1.00 94.56 182 ARG A CA 1
ATOM 1494 C C . ARG A 1 182 ? 13.117 -5.036 -5.803 1.00 94.56 182 ARG A C 1
ATOM 1496 O O . ARG A 1 182 ? 12.624 -4.721 -4.720 1.00 94.56 182 ARG A O 1
ATOM 1503 N N . LEU A 1 183 ? 12.542 -4.743 -6.971 1.00 94.50 183 LEU A N 1
ATOM 1504 C CA . LEU A 1 183 ? 11.247 -4.060 -7.073 1.00 94.50 183 LEU A CA 1
ATOM 1505 C C . LEU A 1 183 ? 10.151 -4.846 -6.341 1.00 94.50 183 LEU A C 1
ATOM 1507 O O . LEU A 1 183 ? 9.423 -4.285 -5.522 1.00 94.50 183 LEU A O 1
ATOM 1511 N N . ALA A 1 184 ? 10.080 -6.152 -6.587 1.00 93.12 184 ALA A N 1
ATOM 1512 C CA . ALA A 1 184 ? 9.159 -7.065 -5.933 1.00 93.12 184 ALA A CA 1
ATOM 1513 C C . ALA A 1 184 ? 9.375 -7.089 -4.412 1.00 93.12 184 ALA A C 1
ATOM 1515 O O . ALA A 1 184 ? 8.432 -6.895 -3.645 1.00 93.12 184 ALA A O 1
ATOM 1516 N N . HIS A 1 185 ? 10.618 -7.251 -3.951 1.00 92.25 185 HIS A N 1
ATOM 1517 C CA . HIS A 1 185 ? 10.944 -7.215 -2.525 1.00 92.25 185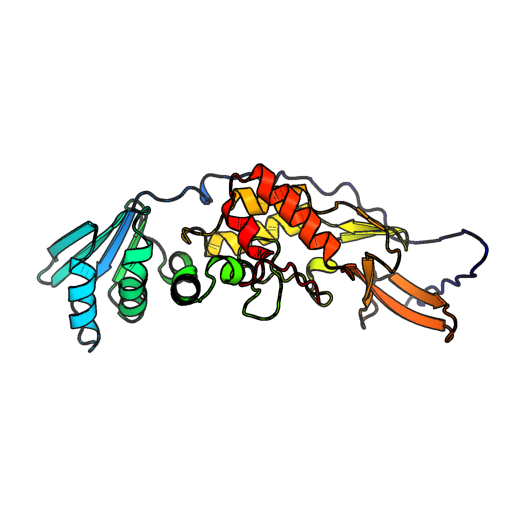 HIS A CA 1
ATOM 1518 C C . HIS A 1 185 ? 10.486 -5.908 -1.861 1.00 92.25 185 HIS A C 1
ATOM 1520 O O . HIS A 1 185 ? 9.856 -5.929 -0.800 1.00 92.25 185 HIS A O 1
ATOM 1526 N N . GLU A 1 186 ? 10.750 -4.768 -2.499 1.00 94.38 186 GLU A N 1
ATOM 1527 C CA . GLU A 1 186 ? 10.363 -3.465 -1.970 1.00 94.38 186 GLU A CA 1
ATOM 1528 C C . GLU A 1 186 ? 8.841 -3.298 -1.909 1.00 94.38 186 GLU A C 1
ATOM 1530 O O . GLU A 1 186 ? 8.309 -2.854 -0.887 1.00 94.38 186 GLU A O 1
ATOM 1535 N N . LEU A 1 187 ? 8.130 -3.691 -2.969 1.00 94.62 187 LEU A N 1
ATOM 1536 C CA . LEU A 1 187 ? 6.668 -3.683 -3.005 1.00 94.62 187 LEU A CA 1
ATOM 1537 C C . LEU A 1 187 ? 6.089 -4.528 -1.875 1.00 94.62 187 LEU A C 1
ATOM 1539 O O . LEU A 1 187 ? 5.206 -4.056 -1.160 1.00 94.62 187 LEU A O 1
ATOM 1543 N N . ARG A 1 188 ? 6.633 -5.731 -1.651 1.00 91.88 188 ARG A N 1
ATOM 1544 C CA . ARG A 1 188 ? 6.239 -6.610 -0.540 1.00 91.88 188 ARG A CA 1
ATOM 1545 C C . ARG A 1 188 ? 6.395 -5.906 0.801 1.00 91.88 188 ARG A C 1
ATOM 1547 O O . ARG A 1 188 ? 5.447 -5.831 1.580 1.00 91.88 188 ARG A O 1
ATOM 1554 N N . ARG A 1 189 ? 7.591 -5.368 1.052 1.00 91.94 189 ARG A N 1
ATOM 1555 C CA . ARG A 1 189 ? 7.956 -4.705 2.309 1.00 91.94 189 ARG A CA 1
ATOM 1556 C C . ARG A 1 189 ? 7.032 -3.531 2.614 1.00 91.94 189 ARG A C 1
ATOM 1558 O O . ARG A 1 189 ? 6.591 -3.375 3.749 1.00 91.94 189 ARG A O 1
ATOM 1565 N N . ARG A 1 190 ? 6.726 -2.708 1.608 1.00 93.56 190 ARG A N 1
ATOM 1566 C CA . ARG A 1 190 ? 5.839 -1.549 1.769 1.00 93.56 190 ARG A CA 1
ATOM 1567 C C . ARG A 1 190 ? 4.375 -1.951 1.906 1.00 93.56 190 ARG A C 1
ATOM 1569 O O . ARG A 1 190 ? 3.690 -1.405 2.764 1.00 93.56 190 ARG A O 1
ATOM 1576 N N . ALA A 1 191 ? 3.908 -2.916 1.115 1.00 93.00 191 ALA A N 1
ATOM 1577 C CA . ALA A 1 191 ? 2.534 -3.410 1.171 1.00 93.00 191 ALA A CA 1
ATOM 1578 C C . ALA A 1 191 ? 2.206 -4.087 2.511 1.00 93.00 191 ALA A C 1
ATOM 1580 O O . ALA A 1 191 ? 1.084 -3.957 2.995 1.00 93.00 191 ALA A O 1
ATOM 1581 N N . MET A 1 192 ? 3.180 -4.748 3.147 1.00 90.62 192 MET A N 1
ATOM 1582 C CA . MET A 1 192 ? 2.994 -5.452 4.424 1.00 90.62 192 MET A CA 1
ATOM 1583 C C . MET A 1 192 ? 2.480 -4.542 5.554 1.00 90.62 192 MET A C 1
ATOM 1585 O O . MET A 1 192 ? 1.656 -4.959 6.372 1.00 90.62 192 MET A O 1
ATOM 1589 N N . LYS A 1 193 ? 2.889 -3.267 5.563 1.00 90.12 193 LYS A N 1
ATOM 1590 C CA . LYS A 1 193 ? 2.396 -2.257 6.521 1.00 90.12 193 LYS A CA 1
ATOM 1591 C C . LYS A 1 193 ? 0.901 -1.972 6.383 1.00 90.12 193 LYS A C 1
ATOM 1593 O O . LYS A 1 193 ? 0.261 -1.501 7.312 1.00 90.12 193 LYS A O 1
ATOM 1598 N N . PHE A 1 194 ? 0.334 -2.277 5.221 1.00 94.06 194 PHE A N 1
ATOM 1599 C CA . PHE A 1 194 ? -1.067 -2.040 4.891 1.00 94.06 194 PHE A CA 1
ATOM 1600 C C . PHE A 1 194 ? -1.831 -3.350 4.665 1.00 94.06 194 PHE A C 1
ATOM 1602 O O . PHE A 1 194 ? -2.914 -3.324 4.085 1.00 94.06 194 PHE A O 1
ATOM 1609 N N . ARG A 1 195 ? -1.296 -4.493 5.127 1.00 92.31 195 ARG A N 1
ATOM 1610 C CA . ARG A 1 195 ? -1.862 -5.842 4.913 1.00 92.31 195 ARG A CA 1
ATOM 1611 C C . ARG A 1 195 ? -3.321 -5.987 5.357 1.00 92.31 195 ARG A C 1
ATOM 1613 O O . ARG A 1 195 ? -4.065 -6.782 4.790 1.00 92.31 195 ARG A O 1
ATOM 1620 N N . LEU A 1 196 ? -3.740 -5.188 6.338 1.00 93.50 196 LEU A N 1
ATOM 1621 C CA . LEU A 1 196 ? -5.104 -5.185 6.862 1.00 93.50 196 LEU A CA 1
ATOM 1622 C C . LEU A 1 196 ? -6.067 -4.288 6.077 1.00 93.50 196 LEU A C 1
ATOM 1624 O O . LEU A 1 196 ? -7.271 -4.385 6.287 1.00 93.50 196 LEU A O 1
ATOM 1628 N N . CYS A 1 197 ? -5.591 -3.466 5.139 1.00 95.38 197 CYS A N 1
ATOM 1629 C CA . CYS A 1 197 ? -6.472 -2.671 4.290 1.00 95.38 197 CYS A CA 1
ATOM 1630 C C . CYS A 1 197 ? -7.332 -3.596 3.411 1.00 95.38 197 CYS A C 1
ATOM 1632 O O . CYS A 1 197 ? -6.759 -4.323 2.590 1.00 95.38 197 CYS A O 1
ATOM 1634 N N . PRO A 1 198 ? -8.675 -3.545 3.499 1.00 93.56 198 PRO A N 1
ATOM 1635 C CA . PRO A 1 198 ? -9.558 -4.442 2.744 1.00 93.56 198 PRO A CA 1
ATOM 1636 C C . PRO A 1 198 ? -9.450 -4.246 1.225 1.00 93.56 198 PRO A C 1
ATOM 1638 O O . PRO A 1 198 ? -9.745 -5.154 0.451 1.00 93.56 198 PRO A O 1
ATOM 1641 N N . TYR A 1 199 ? -8.959 -3.085 0.785 1.00 93.44 199 TYR A N 1
ATOM 1642 C CA . TYR A 1 199 ? -8.828 -2.740 -0.631 1.00 93.44 199 TYR A CA 1
ATOM 1643 C C . TYR A 1 199 ? -7.446 -3.031 -1.225 1.00 93.44 199 TYR A C 1
ATOM 1645 O O . TYR A 1 199 ? -7.309 -3.030 -2.449 1.00 93.44 199 TYR A O 1
ATOM 1653 N N . LEU A 1 200 ? -6.435 -3.319 -0.395 1.00 92.94 200 LEU A N 1
ATOM 1654 C CA . LEU A 1 200 ? -5.125 -3.750 -0.881 1.00 92.94 200 LEU A CA 1
ATOM 1655 C C . LEU A 1 200 ? -5.268 -5.115 -1.559 1.00 92.94 200 LEU A C 1
ATOM 1657 O O . LEU A 1 200 ? -5.649 -6.083 -0.906 1.00 92.94 200 LEU A O 1
ATOM 1661 N N . ASN A 1 201 ? -4.954 -5.200 -2.851 1.00 90.75 201 ASN A N 1
ATOM 1662 C CA . ASN A 1 201 ? -4.990 -6.450 -3.604 1.00 90.75 201 ASN A CA 1
ATOM 1663 C C . ASN A 1 201 ? -3.560 -6.902 -3.911 1.00 90.75 201 ASN A C 1
ATOM 1665 O O . ASN A 1 201 ? -2.907 -6.360 -4.801 1.00 90.75 201 ASN A O 1
ATOM 1669 N N . TYR A 1 202 ? -3.075 -7.892 -3.161 1.00 89.12 202 TYR A N 1
ATOM 1670 C CA . TYR A 1 202 ? -1.724 -8.404 -3.358 1.00 89.12 202 TYR A CA 1
ATOM 1671 C C . TYR A 1 202 ? -1.589 -9.154 -4.689 1.00 89.12 202 TYR A C 1
ATOM 1673 O O . TYR A 1 202 ? -0.621 -8.915 -5.398 1.00 89.12 202 TYR A O 1
ATOM 1681 N N . THR A 1 203 ? -2.588 -9.946 -5.093 1.00 89.19 203 THR A N 1
ATOM 1682 C CA . THR A 1 203 ? -2.619 -10.617 -6.406 1.00 89.19 203 THR A CA 1
ATOM 1683 C C . THR A 1 203 ? -2.476 -9.619 -7.552 1.00 89.19 203 THR A C 1
ATOM 1685 O O . THR A 1 203 ? -1.696 -9.836 -8.472 1.00 89.19 203 THR A O 1
ATOM 1688 N N . TYR A 1 204 ? -3.152 -8.470 -7.464 1.00 91.69 204 TYR A N 1
ATOM 1689 C CA . TYR A 1 204 ? -2.983 -7.394 -8.440 1.00 91.69 204 TYR A CA 1
ATOM 1690 C C . TYR A 1 204 ? -1.536 -6.876 -8.477 1.00 91.69 204 TYR A C 1
ATOM 1692 O O . TYR A 1 204 ? -0.964 -6.759 -9.556 1.00 91.69 204 TYR A O 1
ATOM 1700 N N . ILE A 1 205 ? -0.908 -6.621 -7.321 1.00 93.31 205 ILE A N 1
ATOM 1701 C CA . ILE A 1 205 ? 0.507 -6.209 -7.260 1.00 93.31 205 ILE A CA 1
ATOM 1702 C C . ILE A 1 205 ? 1.408 -7.261 -7.919 1.00 93.31 205 ILE A C 1
ATOM 1704 O O . ILE A 1 205 ? 2.315 -6.893 -8.665 1.00 93.31 205 ILE A O 1
ATOM 1708 N N . GLN A 1 206 ? 1.161 -8.554 -7.679 1.00 90.81 206 GLN A N 1
ATOM 1709 C CA . GLN A 1 206 ? 1.933 -9.635 -8.297 1.00 90.81 206 GLN A CA 1
ATOM 1710 C C . GLN A 1 206 ? 1.806 -9.624 -9.820 1.00 90.81 206 GLN A C 1
ATOM 1712 O O . GLN A 1 206 ? 2.821 -9.684 -10.511 1.00 90.81 206 GLN A O 1
ATOM 1717 N N . GLU A 1 207 ? 0.587 -9.503 -10.345 1.00 92.12 207 GLU A N 1
ATOM 1718 C CA . GLU A 1 207 ? 0.361 -9.463 -11.791 1.00 92.12 207 GLU A CA 1
ATOM 1719 C C . GLU A 1 207 ? 0.966 -8.202 -12.424 1.00 92.12 207 GLU A C 1
ATOM 1721 O O . GLU A 1 207 ? 1.560 -8.279 -13.499 1.00 92.12 207 GLU A O 1
ATOM 1726 N N . VAL A 1 208 ? 0.928 -7.055 -11.735 1.00 94.50 208 VAL A N 1
ATOM 1727 C CA . VAL A 1 208 ? 1.635 -5.843 -12.180 1.00 94.50 208 VAL A CA 1
ATOM 1728 C C . VAL A 1 208 ? 3.140 -6.092 -12.256 1.00 94.50 208 VAL A C 1
ATOM 1730 O O . VAL A 1 208 ? 3.748 -5.779 -13.275 1.00 94.50 208 VAL A O 1
ATOM 1733 N N . VAL A 1 209 ? 3.753 -6.685 -11.225 1.00 94.75 209 VAL A N 1
ATOM 1734 C CA . VAL A 1 209 ? 5.188 -7.026 -11.239 1.00 94.75 209 VAL A CA 1
ATOM 1735 C C . VAL A 1 209 ? 5.497 -8.011 -12.360 1.00 94.75 209 VAL A C 1
ATOM 1737 O O . VAL A 1 209 ? 6.465 -7.823 -13.087 1.00 94.75 209 VAL A O 1
ATOM 1740 N N . LYS A 1 210 ? 4.679 -9.044 -12.553 1.00 93.31 210 LYS A N 1
ATOM 1741 C CA . LYS A 1 210 ? 4.852 -10.041 -13.615 1.00 93.31 210 LYS A CA 1
ATOM 1742 C C . LYS A 1 210 ? 4.840 -9.398 -15.001 1.00 93.31 210 LYS A C 1
ATOM 1744 O O . LYS A 1 210 ? 5.749 -9.668 -15.783 1.00 93.31 210 LYS A O 1
ATOM 1749 N N . HIS A 1 211 ? 3.887 -8.507 -15.266 1.00 94.38 211 HIS A N 1
ATOM 1750 C CA . HIS A 1 211 ? 3.755 -7.803 -16.545 1.00 94.38 211 HIS A CA 1
ATOM 1751 C C . HIS A 1 211 ? 4.665 -6.583 -16.706 1.00 94.38 211 HIS A C 1
ATOM 1753 O O . HIS A 1 211 ? 4.807 -6.080 -17.821 1.00 94.38 211 HIS A O 1
ATOM 1759 N N . PHE A 1 212 ? 5.302 -6.117 -15.633 1.00 95.31 212 PHE A N 1
ATOM 1760 C CA . PHE A 1 212 ? 6.317 -5.076 -15.713 1.00 95.31 212 PHE A CA 1
ATOM 1761 C C . PHE A 1 212 ? 7.522 -5.575 -16.540 1.00 95.31 212 PHE A C 1
ATOM 1763 O O . PHE A 1 212 ? 7.953 -6.721 -16.349 1.00 95.31 212 PHE A O 1
ATOM 1770 N N . PRO A 1 213 ? 8.062 -4.764 -17.471 1.00 94.44 213 PRO A N 1
ATOM 1771 C CA . PRO A 1 213 ? 9.126 -5.204 -18.368 1.00 94.44 213 PRO A CA 1
ATOM 1772 C C . PRO A 1 213 ? 10.405 -5.574 -17.605 1.00 94.44 213 PRO A C 1
ATOM 1774 O O . PRO A 1 213 ? 10.844 -4.841 -16.723 1.00 94.44 213 PRO A O 1
ATOM 1777 N N . GLU A 1 214 ? 11.017 -6.701 -17.976 1.00 95.69 214 GLU A N 1
ATOM 1778 C CA . GLU A 1 214 ? 12.364 -7.078 -17.515 1.00 95.69 214 GLU A CA 1
ATOM 1779 C C . GLU A 1 214 ? 13.416 -6.148 -18.124 1.00 95.69 214 GLU A C 1
ATOM 1781 O O . GLU A 1 214 ? 14.309 -5.660 -17.444 1.00 95.69 214 GLU A O 1
ATOM 1786 N N . THR A 1 215 ? 13.274 -5.868 -19.418 1.00 96.19 215 THR A N 1
ATOM 1787 C CA . THR A 1 215 ? 14.184 -5.031 -20.196 1.00 96.19 215 THR A CA 1
ATOM 1788 C C . THR A 1 215 ? 13.397 -4.012 -21.000 1.00 96.19 215 THR A C 1
ATOM 1790 O O . THR A 1 215 ? 12.328 -4.327 -21.529 1.00 96.19 215 THR A O 1
ATOM 1793 N N . VAL A 1 216 ? 13.942 -2.810 -21.153 1.00 96.25 216 VAL A N 1
ATOM 1794 C CA . VAL A 1 216 ? 13.361 -1.750 -21.981 1.00 96.25 216 VAL A CA 1
ATOM 1795 C C . VAL A 1 216 ? 14.407 -1.149 -22.904 1.00 96.25 216 VAL A C 1
ATOM 1797 O O . VAL A 1 216 ? 15.574 -1.019 -22.538 1.00 96.25 216 VAL A O 1
ATOM 1800 N N . TYR A 1 217 ? 13.967 -0.767 -24.101 1.00 95.56 217 TYR A N 1
ATOM 1801 C CA . TYR A 1 217 ? 14.794 -0.060 -25.068 1.00 95.56 217 TYR A CA 1
ATOM 1802 C C . TYR A 1 217 ? 14.566 1.452 -24.954 1.00 95.56 217 TYR A C 1
ATOM 1804 O O . TYR A 1 217 ? 13.423 1.918 -24.966 1.00 95.56 217 TYR A O 1
ATOM 1812 N N . VAL A 1 218 ? 15.644 2.224 -24.841 1.00 93.25 218 VAL A N 1
ATOM 1813 C CA . VAL A 1 218 ? 15.610 3.683 -24.685 1.00 93.25 218 VAL A CA 1
ATOM 1814 C C . VAL A 1 218 ? 15.502 4.353 -26.057 1.00 93.25 218 VAL A C 1
ATOM 1816 O O . VAL A 1 218 ? 16.476 4.842 -26.620 1.00 93.25 218 VAL A O 1
ATOM 1819 N N . ASP A 1 219 ? 14.283 4.396 -26.594 1.00 89.38 219 ASP A N 1
ATOM 1820 C CA . ASP A 1 219 ? 13.954 5.004 -27.896 1.00 89.38 219 ASP A CA 1
ATOM 1821 C C . ASP A 1 219 ? 13.655 6.515 -27.838 1.00 89.38 219 ASP A C 1
ATOM 1823 O O . ASP A 1 219 ? 13.366 7.139 -28.860 1.00 89.38 219 ASP A O 1
ATOM 1827 N N . ARG A 1 220 ? 13.664 7.116 -26.640 1.00 86.00 220 ARG A N 1
ATOM 1828 C CA . ARG A 1 220 ? 13.267 8.509 -26.346 1.00 86.00 220 ARG A CA 1
ATOM 1829 C C . ARG A 1 220 ? 11.802 8.848 -26.664 1.00 86.00 220 ARG A C 1
ATOM 1831 O O . ARG A 1 220 ? 11.418 10.005 -26.437 1.00 86.00 220 ARG A O 1
ATOM 1838 N N . LYS A 1 221 ? 10.997 7.879 -27.120 1.00 88.19 221 LYS A N 1
ATOM 1839 C CA . LYS A 1 221 ? 9.549 7.980 -27.379 1.00 88.19 221 LYS A CA 1
ATOM 1840 C C . LYS A 1 221 ? 8.758 7.404 -26.208 1.00 88.19 221 LYS A C 1
ATOM 1842 O O . LYS A 1 221 ? 8.000 8.128 -25.569 1.00 88.19 221 LYS A O 1
ATOM 1847 N N . LYS A 1 222 ? 8.977 6.126 -25.896 1.00 91.00 222 LYS A N 1
ATOM 1848 C CA . LYS A 1 222 ? 8.341 5.391 -24.798 1.00 91.00 222 LYS A CA 1
ATOM 1849 C C . LYS A 1 222 ? 9.177 5.458 -23.529 1.00 91.00 222 LYS A C 1
ATOM 1851 O O . LYS A 1 222 ? 8.636 5.761 -22.467 1.00 91.00 222 LYS A O 1
ATOM 1856 N N . TRP A 1 223 ? 10.487 5.262 -23.650 1.00 94.44 223 TRP A N 1
ATOM 1857 C CA . TRP A 1 223 ? 11.431 5.296 -22.531 1.00 94.44 223 TRP A CA 1
ATOM 1858 C C . TRP A 1 223 ? 12.539 6.310 -22.787 1.00 94.44 223 TRP A C 1
ATOM 1860 O O . TRP A 1 223 ? 13.019 6.464 -23.908 1.00 94.44 223 TRP A O 1
ATOM 1870 N N . ASN A 1 224 ? 12.953 7.021 -21.745 1.00 94.38 224 ASN A N 1
ATOM 1871 C CA . ASN A 1 224 ? 14.044 7.987 -21.809 1.00 94.38 224 ASN A CA 1
ATOM 1872 C C . ASN A 1 224 ? 15.011 7.791 -20.640 1.00 94.38 224 ASN A C 1
ATOM 1874 O O . ASN A 1 224 ? 14.652 7.213 -19.618 1.00 94.38 224 ASN A O 1
ATOM 1878 N N . TYR A 1 225 ? 16.225 8.308 -20.779 1.00 93.19 225 TYR A N 1
ATOM 1879 C CA . TYR A 1 225 ? 17.232 8.268 -19.725 1.00 93.19 225 TYR A CA 1
ATOM 1880 C C . TYR A 1 225 ? 16.822 9.115 -18.523 1.00 93.19 225 TYR A C 1
ATOM 1882 O O . TYR A 1 225 ? 16.503 10.296 -18.676 1.00 93.19 225 TYR A O 1
ATOM 1890 N N . ARG A 1 226 ? 16.897 8.546 -17.318 1.00 92.88 226 ARG A N 1
ATOM 1891 C CA . ARG A 1 226 ? 16.790 9.304 -16.068 1.00 92.88 226 ARG A CA 1
ATOM 1892 C C . ARG A 1 226 ? 18.098 10.050 -15.847 1.00 92.88 226 ARG A C 1
ATOM 1894 O O . ARG A 1 226 ? 19.149 9.431 -15.724 1.00 92.88 226 ARG A O 1
ATOM 1901 N N . THR A 1 227 ? 18.050 11.375 -15.819 1.00 90.06 227 THR A N 1
ATOM 1902 C CA . THR A 1 227 ? 19.248 12.193 -15.610 1.00 90.06 227 THR A CA 1
ATOM 1903 C C . THR A 1 227 ? 19.676 12.162 -14.145 1.00 90.06 227 THR A C 1
ATOM 1905 O O . THR A 1 227 ? 18.848 12.388 -13.261 1.00 90.06 227 THR A O 1
ATOM 1908 N N . CYS A 1 228 ? 20.966 11.970 -13.884 1.00 86.00 228 CYS A N 1
ATOM 1909 C CA . CYS A 1 228 ? 21.566 12.117 -12.562 1.00 86.00 228 CYS A CA 1
ATOM 1910 C C . CYS A 1 228 ? 22.714 13.138 -12.596 1.00 86.00 228 CYS A C 1
ATOM 1912 O O . CYS A 1 228 ? 23.423 13.273 -13.591 1.00 86.00 228 CYS A O 1
ATOM 1914 N N . TYR A 1 229 ? 22.904 13.872 -11.497 1.00 77.31 229 TYR A N 1
ATOM 1915 C CA . TYR A 1 229 ? 23.907 14.946 -11.413 1.00 77.31 229 TYR A CA 1
ATOM 1916 C C . TYR A 1 229 ? 25.261 14.490 -10.855 1.00 77.31 229 TYR A C 1
ATOM 1918 O O . TYR A 1 229 ? 26.242 15.220 -10.948 1.00 77.31 229 TYR A O 1
ATOM 1926 N N . ASN A 1 230 ? 25.329 13.281 -10.292 1.00 76.62 230 ASN A N 1
ATOM 1927 C CA . ASN A 1 230 ? 26.532 12.764 -9.647 1.00 76.62 230 ASN A CA 1
ATOM 1928 C C . ASN A 1 230 ? 27.184 11.682 -10.506 1.00 76.62 230 ASN A C 1
ATOM 1930 O O . ASN A 1 230 ? 26.555 10.667 -10.800 1.00 76.62 230 ASN A O 1
ATOM 1934 N N . SER A 1 231 ? 28.463 11.870 -10.828 1.00 73.50 231 SER A N 1
ATOM 1935 C CA . SER A 1 231 ? 29.300 10.811 -11.392 1.00 73.50 231 SER A CA 1
ATOM 1936 C C . SER A 1 231 ? 29.535 9.734 -10.331 1.00 73.50 231 SER A C 1
ATOM 1938 O O . SER A 1 231 ? 30.050 10.024 -9.249 1.00 73.50 231 SER A O 1
ATOM 1940 N N . ARG A 1 232 ? 29.143 8.492 -10.620 1.00 77.50 232 ARG A N 1
ATOM 1941 C CA . ARG A 1 232 ? 29.426 7.301 -9.801 1.00 77.50 232 ARG A CA 1
ATOM 1942 C C . ARG A 1 232 ? 29.818 6.144 -10.728 1.00 77.50 232 ARG A C 1
ATOM 1944 O O . ARG A 1 232 ? 29.441 6.181 -11.890 1.00 77.50 232 ARG A O 1
ATOM 1951 N N . PRO A 1 233 ? 30.526 5.108 -10.255 1.00 70.75 233 PRO A N 1
ATOM 1952 C CA . PRO A 1 233 ? 30.989 4.018 -11.124 1.00 70.75 233 PRO A CA 1
ATOM 1953 C C . PRO A 1 233 ? 29.885 3.298 -11.920 1.00 70.75 233 PRO A C 1
ATOM 1955 O O . PRO A 1 233 ? 30.168 2.691 -12.943 1.00 70.75 233 PRO A O 1
ATOM 1958 N N . GLU A 1 234 ? 28.638 3.365 -11.453 1.00 75.00 234 GLU A N 1
ATOM 1959 C CA . GLU A 1 234 ? 27.481 2.661 -12.021 1.00 75.00 234 GLU A CA 1
ATOM 1960 C C . GLU A 1 234 ? 26.667 3.511 -13.015 1.00 75.00 234 GLU A C 1
ATOM 1962 O O . GLU A 1 234 ? 25.678 3.028 -13.562 1.00 75.00 234 GLU A O 1
ATOM 1967 N N . VAL A 1 235 ? 27.042 4.779 -13.241 1.00 84.56 235 VAL A N 1
ATOM 1968 C CA . VAL A 1 235 ? 26.283 5.694 -14.112 1.00 84.56 235 VAL A CA 1
ATOM 1969 C C . VAL A 1 235 ? 26.900 5.756 -15.504 1.00 84.56 235 VAL A C 1
ATOM 1971 O O . VAL A 1 235 ? 28.120 5.816 -15.659 1.00 84.56 235 VAL A O 1
ATOM 1974 N N . LEU A 1 236 ? 26.058 5.794 -16.532 1.00 86.31 236 LEU A N 1
ATOM 1975 C CA . LEU A 1 236 ? 26.495 6.001 -17.907 1.00 86.31 236 LEU A CA 1
ATOM 1976 C C . LEU A 1 236 ? 26.615 7.494 -18.205 1.00 86.31 236 LEU A C 1
ATOM 1978 O O . LEU A 1 236 ? 25.740 8.279 -17.844 1.00 86.31 236 LEU A O 1
ATOM 1982 N N . PHE A 1 237 ? 27.670 7.890 -18.914 1.00 87.69 237 PHE A N 1
ATOM 1983 C CA . PHE A 1 237 ? 27.752 9.213 -19.529 1.00 87.69 237 PHE A CA 1
ATOM 1984 C C . PHE A 1 237 ? 27.141 9.157 -20.929 1.00 87.69 237 PHE A C 1
ATOM 1986 O O . PHE A 1 237 ? 27.607 8.414 -21.791 1.00 87.69 237 PHE A O 1
ATOM 1993 N N . VAL A 1 238 ? 26.093 9.941 -21.154 1.00 85.81 238 VAL A N 1
ATOM 1994 C CA . VAL A 1 238 ? 25.330 9.960 -22.402 1.00 85.81 238 VAL A CA 1
ATOM 1995 C C . VAL A 1 238 ? 25.569 11.284 -23.108 1.00 85.81 238 VAL A C 1
ATOM 1997 O O . VAL A 1 238 ? 25.421 12.346 -22.505 1.00 85.81 238 VAL A O 1
ATOM 2000 N N . VAL A 1 239 ? 25.893 11.224 -24.401 1.00 87.12 239 VAL A N 1
ATOM 2001 C CA . VAL A 1 239 ? 25.969 12.389 -25.293 1.00 87.12 239 VAL A CA 1
ATOM 2002 C C . VAL A 1 239 ? 24.898 12.239 -26.365 1.00 87.12 239 VAL A C 1
ATOM 2004 O O . VAL A 1 239 ? 24.996 11.382 -27.238 1.00 87.12 239 VAL A O 1
ATOM 2007 N N . LEU A 1 240 ? 23.863 13.071 -26.304 1.00 84.62 240 LEU A N 1
ATOM 2008 C CA . LEU A 1 240 ? 22.788 13.103 -27.290 1.00 84.62 240 LEU A CA 1
ATOM 2009 C C . LEU A 1 240 ? 23.048 14.223 -28.288 1.00 84.62 240 LEU A C 1
ATOM 2011 O O . LEU A 1 240 ? 23.213 15.374 -27.890 1.00 84.62 240 LEU A O 1
ATOM 2015 N N . LYS A 1 241 ? 23.042 13.884 -29.575 1.00 84.56 241 LYS A N 1
ATOM 2016 C CA . LYS A 1 241 ? 23.018 14.851 -30.673 1.00 84.56 241 LYS A CA 1
ATOM 2017 C C . LYS A 1 241 ? 21.584 14.989 -31.168 1.00 84.56 241 LYS A C 1
ATOM 2019 O O . LYS A 1 241 ? 20.935 13.986 -31.457 1.00 84.56 241 LYS A O 1
ATOM 2024 N N . ASP A 1 242 ? 21.089 16.213 -31.222 1.00 81.81 242 ASP A N 1
ATOM 2025 C CA . ASP A 1 242 ? 19.825 16.571 -31.858 1.00 81.81 242 ASP A CA 1
ATOM 2026 C C . ASP A 1 242 ? 20.018 17.801 -32.758 1.00 81.81 242 ASP A C 1
ATOM 2028 O O . ASP A 1 242 ? 21.124 18.330 -32.875 1.00 81.81 242 ASP A O 1
ATOM 2032 N N . GLU A 1 243 ? 18.947 18.237 -33.423 1.00 82.00 243 GLU A N 1
ATOM 2033 C CA . GLU A 1 243 ? 18.959 19.398 -34.327 1.00 82.00 243 GLU A CA 1
ATOM 2034 C C . GLU A 1 243 ? 19.403 20.699 -33.633 1.00 82.00 243 GLU A C 1
ATOM 2036 O O . GLU A 1 243 ? 19.878 21.619 -34.293 1.00 82.00 243 GLU A O 1
ATOM 2041 N N . LEU A 1 244 ? 19.289 20.770 -32.300 1.00 80.62 244 LEU A N 1
ATOM 2042 C CA . LEU A 1 244 ? 19.638 21.934 -31.482 1.00 80.62 244 LEU A CA 1
ATOM 2043 C C . LEU A 1 244 ? 21.062 21.850 -30.907 1.00 80.62 244 LEU A C 1
ATOM 2045 O O . LEU A 1 244 ? 21.506 22.778 -30.228 1.00 80.62 244 LEU A O 1
ATOM 2049 N N . GLY A 1 245 ? 21.787 20.757 -31.162 1.00 83.81 245 GLY A N 1
ATOM 2050 C CA . GLY A 1 245 ? 23.183 20.578 -30.776 1.00 83.81 245 GLY A CA 1
ATOM 2051 C C . GLY A 1 245 ? 23.450 19.305 -29.974 1.00 83.81 245 GLY A C 1
ATOM 2052 O O . GLY A 1 245 ? 22.738 18.306 -30.054 1.00 83.81 245 GLY A O 1
ATOM 2053 N N . SER A 1 246 ? 24.550 19.317 -29.217 1.00 87.06 246 SER A N 1
ATOM 2054 C CA . SER A 1 246 ? 24.947 18.193 -28.362 1.00 87.06 246 SER A CA 1
ATOM 2055 C C . SER A 1 246 ? 24.614 18.485 -26.904 1.00 87.06 246 SER A C 1
ATOM 2057 O O . SER A 1 246 ? 25.023 19.510 -26.362 1.00 87.06 246 SER A O 1
ATOM 2059 N N . ARG A 1 247 ? 23.911 17.564 -26.246 1.00 85.69 247 ARG A N 1
ATOM 2060 C CA . ARG A 1 247 ? 23.638 17.597 -24.806 1.00 85.69 247 ARG A CA 1
ATOM 2061 C C . ARG A 1 247 ? 24.276 16.389 -24.142 1.00 85.69 247 ARG A C 1
ATOM 2063 O O . ARG A 1 247 ? 24.059 15.266 -24.584 1.00 85.69 247 ARG A O 1
ATOM 2070 N N . SER A 1 248 ? 25.035 16.613 -23.075 1.00 87.38 248 SER A N 1
ATOM 2071 C CA . SER A 1 248 ? 25.692 15.544 -22.322 1.00 87.38 248 SER A CA 1
ATOM 2072 C C . SER A 1 248 ? 25.249 15.515 -20.866 1.00 87.38 248 SER A C 1
ATOM 2074 O O . SER A 1 248 ? 25.165 16.567 -20.234 1.00 87.38 248 SER A O 1
ATOM 2076 N N . PHE A 1 249 ? 24.995 14.328 -20.326 1.00 89.31 249 PHE A N 1
ATOM 2077 C CA . PHE A 1 249 ? 24.573 14.135 -18.938 1.00 89.31 249 PHE A CA 1
ATOM 2078 C C . PHE A 1 249 ? 24.905 12.719 -18.454 1.00 89.31 249 PHE A C 1
ATOM 2080 O O . PHE A 1 249 ? 25.196 11.835 -19.257 1.00 89.31 249 PHE A O 1
ATOM 2087 N N . PHE A 1 250 ? 24.842 12.495 -17.141 1.00 90.62 250 PHE A N 1
ATOM 2088 C CA . PHE A 1 250 ? 24.939 11.153 -16.567 1.00 90.62 250 PHE A CA 1
ATOM 2089 C C . PHE A 1 250 ? 23.550 10.540 -16.378 1.00 90.62 250 PHE A C 1
ATOM 2091 O O . PHE A 1 250 ? 22.579 11.255 -16.115 1.00 90.62 250 PHE A O 1
ATOM 2098 N N . THR A 1 251 ? 23.452 9.219 -16.487 1.00 91.94 251 THR A N 1
ATOM 2099 C CA . THR A 1 251 ? 22.221 8.468 -16.239 1.00 91.94 251 THR A CA 1
ATOM 2100 C C . THR A 1 251 ? 22.487 7.208 -15.433 1.00 91.94 251 THR A C 1
ATOM 2102 O O . THR A 1 251 ? 23.486 6.522 -15.627 1.00 91.94 251 THR A O 1
ATOM 2105 N N . ASP A 1 252 ? 21.570 6.904 -14.529 1.00 92.50 252 ASP A N 1
ATOM 2106 C CA . ASP A 1 252 ? 21.577 5.728 -13.660 1.00 92.50 252 ASP A CA 1
ATOM 2107 C C . ASP A 1 252 ? 20.317 4.866 -13.858 1.00 92.50 252 ASP A C 1
ATOM 2109 O O . ASP A 1 252 ? 20.083 3.920 -13.112 1.00 92.50 252 ASP A O 1
ATOM 2113 N N . GLY A 1 253 ? 19.474 5.194 -14.841 1.00 94.56 253 GLY A N 1
ATOM 2114 C CA . GLY A 1 253 ? 18.192 4.530 -15.021 1.00 94.56 253 GLY A CA 1
ATOM 2115 C C . GLY A 1 253 ? 17.382 5.062 -16.188 1.00 94.56 253 GLY A C 1
ATOM 2116 O O . GLY A 1 253 ? 17.844 5.862 -17.003 1.00 94.56 253 GLY A O 1
ATOM 2117 N N . VAL A 1 254 ? 16.126 4.642 -16.244 1.00 95.50 254 VAL A N 1
ATOM 2118 C CA . VAL A 1 254 ? 15.209 4.968 -17.339 1.00 95.50 254 VAL A CA 1
ATOM 2119 C C . VAL A 1 254 ? 13.844 5.326 -16.796 1.00 95.50 254 VAL A C 1
ATOM 2121 O O . VAL A 1 254 ? 13.389 4.737 -15.826 1.00 95.50 254 VAL A O 1
ATOM 2124 N N . PHE A 1 255 ? 13.150 6.250 -17.443 1.00 94.50 255 PHE A N 1
ATOM 2125 C CA . PHE A 1 255 ? 11.790 6.606 -17.072 1.00 94.50 255 PHE A CA 1
ATOM 2126 C C . PHE A 1 255 ? 10.842 6.581 -18.277 1.00 94.50 255 PHE A C 1
ATOM 2128 O O . PHE A 1 255 ? 11.263 6.841 -19.411 1.00 94.50 255 PHE A O 1
ATOM 2135 N N . PRO A 1 256 ? 9.557 6.280 -18.049 1.00 93.06 256 PRO A N 1
ATOM 2136 C CA . PRO A 1 256 ? 8.546 6.237 -19.090 1.00 93.06 256 PRO A CA 1
ATOM 2137 C C . PRO A 1 256 ? 8.129 7.661 -19.469 1.00 93.06 256 PRO A C 1
ATOM 2139 O O . PRO A 1 256 ? 7.865 8.497 -18.606 1.00 93.06 256 PRO A O 1
ATOM 2142 N N . LYS A 1 257 ? 8.036 7.934 -20.768 1.00 90.88 257 LYS A N 1
ATOM 2143 C CA . LYS A 1 257 ? 7.528 9.202 -21.314 1.00 90.88 257 LYS A CA 1
ATOM 2144 C C . LYS A 1 257 ? 6.043 9.170 -21.664 1.00 90.88 257 LYS A C 1
ATOM 2146 O O . LYS A 1 257 ? 5.438 10.226 -21.796 1.00 90.88 257 LYS A O 1
ATOM 2151 N N . SER A 1 258 ? 5.487 7.975 -21.843 1.00 83.75 258 SER A N 1
ATOM 2152 C CA . SER A 1 258 ? 4.116 7.769 -22.305 1.00 83.75 258 SER A CA 1
ATOM 2153 C C . SER A 1 258 ? 3.245 7.153 -21.211 1.00 83.75 258 SER A C 1
ATOM 2155 O O . SER A 1 258 ? 3.709 6.314 -20.431 1.00 83.75 258 SE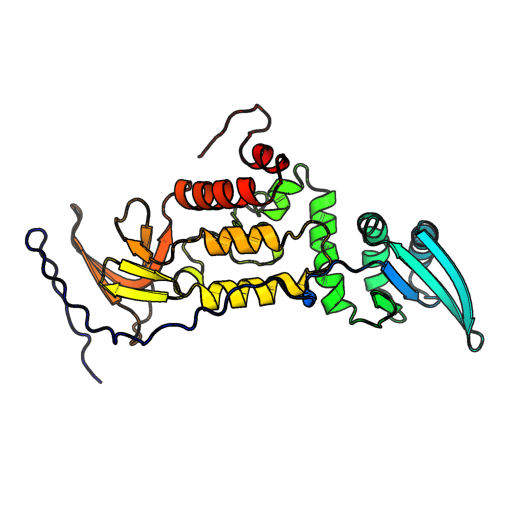R A O 1
ATOM 2157 N N . TRP A 1 259 ? 1.969 7.546 -21.185 1.00 84.69 259 TRP A N 1
ATOM 2158 C CA . TRP A 1 259 ? 0.931 6.938 -20.347 1.00 84.69 259 TRP A CA 1
ATOM 2159 C C . TRP A 1 259 ? 0.501 5.554 -20.861 1.00 84.69 259 TRP A C 1
ATOM 2161 O O . TRP A 1 259 ? -0.078 4.772 -20.110 1.00 84.69 259 TRP A O 1
ATOM 2171 N N . GLU A 1 260 ? 0.829 5.211 -22.108 1.00 88.06 260 GLU A N 1
ATOM 2172 C CA . GLU A 1 260 ? 0.485 3.917 -22.708 1.00 88.06 260 GLU A CA 1
ATOM 2173 C C . GLU A 1 260 ? 1.117 2.752 -21.939 1.00 88.06 260 GLU A C 1
ATOM 2175 O O . GLU A 1 260 ? 0.477 1.728 -21.728 1.00 88.06 260 GLU A O 1
ATOM 2180 N N . ILE A 1 261 ? 2.359 2.924 -21.470 1.00 91.25 261 ILE A N 1
ATOM 2181 C CA . ILE A 1 261 ? 3.099 1.885 -20.741 1.00 91.25 261 ILE A CA 1
ATOM 2182 C C . ILE A 1 261 ? 2.379 1.494 -19.442 1.00 91.25 261 ILE A C 1
ATOM 2184 O O . ILE A 1 261 ? 2.067 0.312 -19.275 1.00 91.25 261 ILE A O 1
ATOM 2188 N N . PRO A 1 262 ? 2.109 2.424 -18.499 1.00 91.50 262 PRO A N 1
ATOM 2189 C CA . PRO A 1 262 ? 1.398 2.051 -17.286 1.00 91.50 262 PRO A CA 1
ATOM 2190 C C . PRO A 1 262 ? -0.017 1.550 -17.593 1.00 91.50 262 PRO A C 1
ATOM 2192 O O . PRO A 1 262 ? -0.453 0.605 -16.943 1.00 91.50 262 PRO A O 1
ATOM 2195 N N . ALA A 1 263 ? -0.713 2.107 -18.592 1.00 89.38 263 ALA A N 1
ATOM 2196 C CA . ALA A 1 263 ? -2.046 1.642 -18.973 1.00 89.38 263 ALA A CA 1
ATOM 2197 C C . ALA A 1 263 ? -2.043 0.185 -19.466 1.00 89.38 263 ALA A C 1
ATOM 2199 O O . ALA A 1 263 ? -2.882 -0.601 -19.032 1.00 89.38 263 ALA A O 1
ATOM 2200 N N . GLU A 1 264 ? -1.077 -0.206 -20.301 1.00 90.69 264 GLU A N 1
ATOM 2201 C CA . GLU A 1 264 ? -0.929 -1.581 -20.790 1.00 90.69 264 GLU A CA 1
ATOM 2202 C C . GLU A 1 264 ? -0.635 -2.563 -19.646 1.00 90.69 264 GLU A C 1
ATOM 2204 O O . GLU A 1 264 ? -1.270 -3.616 -19.549 1.00 90.69 264 GLU A O 1
ATOM 2209 N N . ILE A 1 265 ? 0.298 -2.211 -18.753 1.00 93.31 265 ILE A N 1
ATOM 2210 C CA . ILE A 1 265 ? 0.653 -3.039 -17.589 1.00 93.31 265 ILE A CA 1
ATOM 2211 C C . ILE A 1 265 ? -0.568 -3.227 -16.686 1.00 93.31 265 ILE A C 1
ATOM 2213 O O . ILE A 1 265 ? -0.891 -4.350 -16.291 1.00 93.31 265 ILE A O 1
ATOM 2217 N N . MET A 1 266 ? -1.265 -2.131 -16.383 1.00 90.81 266 MET A N 1
ATOM 2218 C CA . MET A 1 266 ? -2.462 -2.146 -15.550 1.00 90.81 266 MET A CA 1
ATOM 2219 C C . MET A 1 266 ? -3.575 -2.970 -16.200 1.00 90.81 266 MET A C 1
ATOM 2221 O O . MET A 1 266 ? -4.139 -3.829 -15.534 1.00 90.81 266 MET A O 1
ATOM 2225 N N . ALA A 1 267 ? -3.854 -2.788 -17.493 1.00 88.12 267 ALA A N 1
ATOM 2226 C CA . ALA A 1 267 ? -4.893 -3.536 -18.202 1.00 88.12 267 ALA A CA 1
ATOM 2227 C C . ALA A 1 267 ? -4.653 -5.055 -18.155 1.00 88.12 267 ALA A C 1
ATOM 2229 O O . ALA A 1 267 ? -5.577 -5.814 -17.852 1.00 88.12 267 ALA A O 1
ATOM 2230 N N . LYS A 1 268 ? -3.406 -5.500 -18.372 1.00 89.88 268 LYS A N 1
ATOM 2231 C CA . LYS A 1 268 ? -3.031 -6.921 -18.259 1.00 89.88 268 LYS A CA 1
ATOM 2232 C C . LYS A 1 268 ? -3.236 -7.450 -16.838 1.00 89.88 268 LYS A C 1
ATOM 2234 O O . LYS A 1 268 ? -3.876 -8.482 -16.656 1.00 89.88 268 LYS A O 1
ATOM 2239 N N . ALA A 1 269 ? -2.772 -6.713 -15.827 1.00 90.00 269 ALA A N 1
ATOM 2240 C CA . ALA A 1 269 ? -2.931 -7.111 -14.428 1.00 90.00 269 ALA A CA 1
ATOM 2241 C C . ALA A 1 269 ? -4.400 -7.118 -13.961 1.00 90.00 269 ALA A C 1
ATOM 2243 O O . ALA A 1 269 ? -4.805 -7.934 -13.131 1.00 90.00 269 ALA A O 1
ATOM 2244 N N . MET A 1 270 ? -5.228 -6.226 -14.504 1.00 84.25 270 MET A N 1
ATOM 2245 C CA . MET A 1 270 ? -6.656 -6.143 -14.191 1.00 84.25 270 MET A CA 1
ATOM 2246 C C . MET A 1 270 ? -7.427 -7.344 -14.730 1.00 84.25 270 MET A C 1
ATOM 2248 O O . MET A 1 270 ? -8.169 -7.964 -13.970 1.00 84.25 270 MET A O 1
ATOM 2252 N N . GLY A 1 271 ? -7.204 -7.711 -15.996 1.00 76.00 271 GLY A N 1
ATOM 2253 C CA . GLY A 1 271 ? -7.900 -8.832 -16.636 1.00 76.00 271 GLY A CA 1
ATOM 2254 C C . GLY A 1 271 ? -7.668 -10.177 -15.938 1.00 76.00 271 GLY A C 1
ATOM 2255 O O . GLY A 1 271 ? -8.533 -11.044 -15.980 1.00 76.00 271 GLY A O 1
ATOM 2256 N N . LEU A 1 272 ? -6.537 -10.326 -15.242 1.00 70.00 272 LEU A N 1
ATOM 2257 C CA . LEU A 1 272 ? -6.166 -11.548 -14.521 1.00 70.00 272 LEU A CA 1
ATOM 2258 C C . LEU A 1 272 ? -6.486 -11.515 -13.017 1.00 70.00 272 LEU A C 1
ATOM 2260 O O . LEU A 1 272 ? -6.456 -12.555 -12.366 1.00 70.00 272 LEU A O 1
ATOM 2264 N N . SER A 1 273 ? -6.822 -10.348 -12.454 1.00 62.28 273 SER A N 1
ATOM 2265 C CA . SER A 1 273 ? -7.137 -10.198 -11.020 1.00 62.28 273 SER A CA 1
ATOM 2266 C C . SER A 1 273 ? -8.635 -10.233 -10.693 1.00 62.28 273 SER A C 1
ATOM 2268 O O . SER A 1 273 ? -9.003 -10.060 -9.531 1.00 62.28 273 SER A O 1
ATOM 2270 N N . GLY A 1 274 ? -9.497 -10.455 -11.695 1.00 58.84 274 GLY A N 1
ATOM 2271 C CA . GLY A 1 274 ? -10.942 -10.647 -11.514 1.00 58.84 274 GLY A CA 1
ATOM 2272 C C . GLY A 1 274 ? -11.722 -9.390 -11.110 1.00 58.84 274 GLY A C 1
ATOM 2273 O O . GLY A 1 274 ? -12.836 -9.500 -10.607 1.00 58.84 274 GLY A O 1
ATOM 2274 N N . LYS A 1 275 ? -11.152 -8.189 -11.290 1.00 58.09 275 LYS A N 1
ATOM 2275 C CA . LYS A 1 275 ? -11.798 -6.911 -10.947 1.00 58.09 275 LYS A CA 1
ATOM 2276 C C . LYS A 1 275 ? -12.316 -6.182 -12.190 1.00 58.09 275 LYS A C 1
ATOM 2278 O O . LYS A 1 275 ? -11.600 -5.371 -12.774 1.00 58.09 275 LYS A O 1
ATOM 2283 N N . ASP A 1 276 ? -13.585 -6.395 -12.534 1.00 58.34 276 ASP A N 1
ATOM 2284 C CA . ASP A 1 276 ? -14.288 -5.621 -13.576 1.00 58.34 276 ASP A CA 1
ATOM 2285 C C . ASP A 1 276 ? -14.464 -4.130 -13.213 1.00 58.34 276 ASP A C 1
ATOM 2287 O O . ASP A 1 276 ? -14.545 -3.275 -14.098 1.00 58.34 276 ASP A O 1
ATOM 2291 N N . GLU A 1 277 ? -14.452 -3.795 -11.917 1.00 55.31 277 GLU A N 1
ATOM 2292 C CA . GLU A 1 277 ? -14.675 -2.437 -11.387 1.00 55.31 277 GLU A CA 1
ATOM 2293 C C . GLU A 1 277 ? -13.628 -1.399 -11.836 1.00 55.31 277 GLU A C 1
ATOM 2295 O O . GLU A 1 277 ? -13.841 -0.195 -11.710 1.00 55.31 277 GLU A O 1
ATOM 2300 N N . LEU A 1 278 ? -12.487 -1.832 -12.380 1.00 56.88 278 LEU A N 1
ATOM 2301 C CA . LEU A 1 278 ? -11.386 -0.943 -12.766 1.00 56.88 278 LEU A CA 1
ATOM 2302 C C . LEU A 1 278 ? -11.554 -0.331 -14.165 1.00 56.88 278 LEU A C 1
ATOM 2304 O O . LEU A 1 278 ? -10.829 0.607 -14.498 1.00 56.88 278 LEU A O 1
ATOM 2308 N N . LYS A 1 279 ? -12.560 -0.757 -14.945 1.00 57.00 279 LYS A N 1
ATOM 2309 C CA . LYS A 1 279 ? -12.981 -0.047 -16.171 1.00 57.00 279 LYS A CA 1
ATOM 2310 C C . LYS A 1 279 ? -13.344 1.419 -15.872 1.00 57.00 279 LYS A C 1
ATOM 2312 O O . LYS A 1 279 ? -13.054 2.294 -16.682 1.00 57.00 279 LYS A O 1
ATOM 2317 N N . LEU A 1 280 ? -13.839 1.691 -14.657 1.00 55.97 280 LEU A N 1
ATOM 2318 C CA . LEU A 1 280 ? -14.183 3.022 -14.137 1.00 55.97 280 LEU A CA 1
ATOM 2319 C C . LEU A 1 280 ? -12.975 3.932 -13.856 1.00 55.97 280 LEU A C 1
ATOM 2321 O O . LEU A 1 280 ? -13.146 5.139 -13.694 1.00 55.97 280 LEU A O 1
ATOM 2325 N N . LEU A 1 281 ? -11.747 3.399 -13.771 1.00 58.88 281 LEU A N 1
ATOM 2326 C CA . LEU A 1 281 ? -10.557 4.249 -13.613 1.00 58.88 281 LEU A CA 1
ATOM 2327 C C . LEU A 1 281 ? -10.351 5.139 -14.837 1.00 58.88 281 LEU A C 1
ATOM 2329 O O . LEU A 1 281 ? -9.958 6.295 -14.682 1.00 58.88 281 LEU A O 1
ATOM 2333 N N . TRP A 1 282 ? -10.671 4.610 -16.017 1.00 56.59 282 TRP A N 1
ATOM 2334 C CA . TRP A 1 282 ? -10.389 5.225 -17.311 1.00 56.59 282 TRP A CA 1
ATOM 2335 C C . TRP A 1 282 ? -11.617 5.861 -17.959 1.00 56.59 282 TRP A C 1
ATOM 2337 O O . TRP A 1 282 ? -11.477 6.619 -18.906 1.00 56.59 282 TRP A O 1
ATOM 2347 N N . SER A 1 283 ? -12.816 5.620 -17.434 1.00 49.22 283 SER A N 1
ATOM 2348 C CA . SER A 1 283 ? -14.004 6.380 -17.823 1.00 49.22 283 SER A CA 1
ATOM 2349 C C . SER A 1 283 ? -13.959 7.753 -17.140 1.00 49.22 283 SER A C 1
ATOM 2351 O O . SER A 1 283 ? -13.879 7.816 -15.911 1.00 49.22 283 SER A O 1
ATOM 2353 N N . SER A 1 284 ? -14.004 8.869 -17.874 1.00 44.19 284 SER A N 1
ATOM 2354 C CA . SER A 1 284 ? -14.411 10.140 -17.255 1.00 44.19 284 SER A CA 1
ATOM 2355 C C . SER A 1 284 ? -15.828 10.012 -16.683 1.00 44.19 284 SER A C 1
ATOM 2357 O O . SER A 1 284 ? -16.567 9.101 -17.063 1.00 44.19 284 SER A O 1
ATOM 2359 N N . PRO A 1 285 ? -16.242 10.921 -15.783 1.00 44.53 285 PRO A N 1
ATOM 2360 C CA . PRO A 1 285 ? -17.618 10.977 -15.283 1.00 44.53 285 PRO A CA 1
ATOM 2361 C C . PRO A 1 285 ? -18.689 11.061 -16.388 1.00 44.53 285 PRO A C 1
ATOM 2363 O O . PRO A 1 285 ? -19.838 10.710 -16.146 1.00 44.53 285 PRO A O 1
ATOM 2366 N N . ASP A 1 286 ? -18.313 11.490 -17.595 1.00 41.72 286 ASP A N 1
ATOM 2367 C CA . ASP A 1 286 ? -19.139 11.567 -18.808 1.00 41.72 286 ASP A CA 1
ATOM 2368 C C . ASP A 1 286 ? -18.906 10.400 -19.800 1.00 41.72 286 ASP A C 1
ATOM 2370 O O . ASP A 1 286 ? -19.442 10.402 -20.906 1.00 41.72 286 ASP A O 1
ATOM 2374 N N . GLY A 1 287 ? -18.100 9.398 -19.429 1.00 34.31 287 GLY A N 1
ATOM 2375 C CA . GLY A 1 287 ? -17.735 8.268 -20.285 1.00 34.31 287 GLY A CA 1
ATOM 2376 C C . GLY A 1 287 ? -16.614 8.544 -21.294 1.00 34.31 287 GLY A C 1
ATOM 2377 O O . GLY A 1 287 ? -16.228 7.625 -22.017 1.00 34.31 287 GLY A O 1
ATOM 2378 N N . THR A 1 288 ? -16.040 9.751 -21.343 1.00 33.66 288 THR A N 1
ATOM 2379 C CA . THR A 1 288 ? -14.901 10.036 -22.230 1.00 33.66 288 THR A CA 1
ATOM 2380 C C . THR A 1 288 ? -13.580 9.597 -21.606 1.00 33.66 288 THR A C 1
ATOM 2382 O O . THR A 1 288 ? -13.270 9.884 -20.458 1.00 33.66 288 THR A O 1
ATOM 2385 N N . VAL A 1 289 ? -12.751 8.871 -22.343 1.00 36.34 289 VAL A N 1
ATOM 2386 C CA . VAL A 1 289 ? -11.397 8.560 -21.877 1.00 36.34 289 VAL A CA 1
ATOM 2387 C C . VAL A 1 289 ? -10.500 9.733 -22.279 1.00 36.34 289 VAL A C 1
ATOM 2389 O O . VAL A 1 289 ? -10.026 9.770 -23.412 1.00 36.34 289 VAL A O 1
ATOM 2392 N N . SER A 1 290 ? -10.314 10.738 -21.413 1.00 31.70 290 SER A N 1
ATOM 2393 C CA . SER A 1 290 ? -9.375 11.832 -21.704 1.00 31.70 290 SER A CA 1
ATOM 2394 C C . SER A 1 290 ? -7.983 11.507 -21.160 1.00 31.70 290 SER A C 1
ATOM 2396 O O . SER A 1 290 ? -7.747 11.409 -19.957 1.00 31.70 290 SER A O 1
ATOM 2398 N N . TYR A 1 291 ? -7.052 11.309 -22.092 1.00 39.19 291 TYR A N 1
ATOM 2399 C CA . TYR A 1 291 ? -5.620 11.215 -21.834 1.00 39.19 291 TYR A CA 1
ATOM 2400 C C . TYR A 1 291 ? -4.981 12.558 -22.195 1.00 39.19 291 TYR A C 1
ATOM 2402 O O . TYR A 1 291 ? -4.445 12.720 -23.291 1.00 39.19 291 TYR A O 1
ATOM 2410 N N . THR A 1 292 ? -5.095 13.540 -21.306 1.00 29.92 292 THR A N 1
ATOM 2411 C CA . THR A 1 292 ? -4.328 14.794 -21.388 1.00 29.92 292 THR A CA 1
ATOM 2412 C C . THR A 1 292 ? -3.490 14.960 -20.144 1.00 29.92 292 THR A C 1
ATOM 2414 O O . THR A 1 292 ? -4.096 14.888 -19.051 1.00 29.92 292 THR A O 1
#

pLDDT: mean 83.08, std 20.15, range [28.42, 98.62]

Sequence (292 aa):
MDAPVRILLHPSDETYFAMGKTLENFPTKEFAIDNSFKRPKELTFKFQRSNSSAFAKILVLAEKADEFNVSTIDGKEIFSAKWYYENICGCVDFALLLSRIRNKTLYIDGIPEDWKESMAFLPCLKDRMECYNPIRHCFGVAGNYLSIWGCEAIKLRWFGFENWFSWGTFDNPNVFRFDKARLAHELRRRAMKFRLCPYLNYTYIQEVVKHFPETVYVDRKKWNYRTCYNSRPEVLFVVLKDELGSRSFFTDGVFPKSWEIPAEIMAKAMGLSGKDELKLLWSSPDGTVSYT

Radius of gyration: 24.84 Å; chains: 1; bounding box: 64×38×79 Å

Secondary structure (DSSP, 8-state):
-PPPPP----TT----------------------GGGPPPSEEEEEEE----TTHHHHHHHHTTSSEEEEEEETTEEEEEEEEEGGGGGGGHHHHHHHTT-SSEEEEETTEEE-HHHHTTTHHHHHHHHHSSSHHHHHTTGGGT---TTS-GGG---S-TT-GGGGSEEEEETTEEEE-HHHHHHHHHHHHHTTTT-TT--HHHHHHHHHHS-SEEE--SSSEEEEEESS--TTPEEEEEEETTEEEEEEEEEEEE--SHHHHHHHHHHHHHTT-GGGHHHHS-TTS-----